Protein AF-A0A4Y7Q8K6-F1 (afdb_monomer_lite)

pLDDT: mean 71.42, std 19.8, range [27.89, 95.56]

Sequence (184 aa):
MFSPAGSPNRPALPAELVKHIMRLENFTRPSPEFLVKFHGPLEVASHSEKVEKIWLTTISKHQGLVSRPEARCWSWFDVAVLSPAIGEDCSLTYDDGKNRWRVKVGEDGALLQWTSHYNPIKKIVFDTIHGPTFGPDHDIWSNLDVGDAIGVLGCAKFPMWKCIGKEATLDFSEFFDPTTPSHH

Secondary structure (DSSP, 8-state):
-------TTPPPPPGGG---EEPEEEEEEESSS-------EE---SS--EEEEEEEEEEEE--S--S-TTS---EEEEEEEEEE--SS--SS-EE-SS-EEEEPBPTTS-B-EEEEEE--TT--S-EEEEEEEE-TTSGGGGS--TT-EEEEEEEESSTT-EEEEEEEEEEEEEE--TTS----

Organism: NCBI:txid50990

Radius of gyration: 18.04 Å; chains: 1; bounding box: 46×51×44 Å

Structure (mmCIF, N/CA/C/O backbone):
data_AF-A0A4Y7Q8K6-F1
#
_entry.id   AF-A0A4Y7Q8K6-F1
#
loop_
_atom_site.group_PDB
_atom_site.id
_atom_site.type_symbol
_atom_site.label_atom_id
_atom_site.label_alt_id
_atom_site.label_comp_id
_atom_site.label_asym_id
_atom_site.label_entity_id
_atom_site.label_seq_id
_atom_site.pdbx_PDB_ins_code
_atom_site.Cartn_x
_atom_site.Cartn_y
_atom_site.Cartn_z
_atom_site.occupancy
_atom_site.B_iso_or_equiv
_atom_site.auth_seq_id
_atom_site.auth_comp_id
_atom_site.auth_asym_id
_atom_site.auth_atom_id
_atom_site.pdbx_PDB_model_num
ATOM 1 N N . MET A 1 1 ? -31.784 -4.615 -13.508 1.00 35.41 1 MET A N 1
ATOM 2 C CA . MET A 1 1 ? -30.360 -4.996 -13.383 1.00 35.41 1 MET A CA 1
ATOM 3 C C . MET A 1 1 ? -29.813 -4.213 -12.207 1.00 35.41 1 MET A C 1
ATOM 5 O O . MET A 1 1 ? -29.996 -3.006 -12.188 1.00 35.41 1 MET A O 1
ATOM 9 N N . PHE A 1 2 ? -29.334 -4.907 -11.179 1.00 32.34 2 PHE A N 1
ATOM 10 C CA . PHE A 1 2 ? -29.097 -4.355 -9.844 1.00 32.34 2 PHE A CA 1
ATOM 11 C C . PHE A 1 2 ? -27.873 -3.428 -9.808 1.00 32.34 2 PHE A C 1
ATOM 13 O O . PHE A 1 2 ? -26.778 -3.853 -10.161 1.00 32.34 2 PHE A O 1
ATOM 20 N N . SER A 1 3 ? -28.066 -2.195 -9.338 1.00 27.89 3 SER A N 1
ATOM 21 C CA . SER A 1 3 ? -26.996 -1.364 -8.774 1.00 27.89 3 SER A CA 1
ATOM 22 C C . SER A 1 3 ? -26.899 -1.680 -7.279 1.00 27.89 3 SER A C 1
ATOM 24 O O . SER A 1 3 ? -27.943 -1.672 -6.621 1.00 27.89 3 SER A O 1
ATOM 26 N N . PRO A 1 4 ? -25.714 -1.940 -6.701 1.00 36.78 4 PRO A N 1
ATOM 27 C CA . PRO A 1 4 ? -25.584 -1.948 -5.255 1.00 36.78 4 PRO A CA 1
ATOM 28 C C . PRO A 1 4 ? -25.604 -0.486 -4.798 1.00 36.78 4 PRO A C 1
ATOM 30 O O . PRO A 1 4 ? -24.645 0.255 -4.989 1.00 36.78 4 PRO A O 1
ATOM 33 N N . ALA A 1 5 ? -26.744 -0.045 -4.271 1.00 36.47 5 ALA A N 1
ATOM 34 C CA . ALA A 1 5 ? -26.832 1.230 -3.578 1.00 36.47 5 ALA A CA 1
ATOM 35 C C . ALA A 1 5 ? -26.060 1.100 -2.258 1.00 36.47 5 ALA A C 1
ATOM 37 O O . ALA A 1 5 ? -26.483 0.361 -1.367 1.00 36.47 5 ALA A O 1
ATOM 38 N N . GLY A 1 6 ? -24.922 1.791 -2.153 1.00 35.12 6 GLY A N 1
ATOM 39 C CA . GLY A 1 6 ? -24.258 2.026 -0.875 1.00 35.12 6 GLY A CA 1
ATOM 40 C C . GLY A 1 6 ? -25.245 2.667 0.105 1.00 35.12 6 GLY A C 1
ATOM 41 O O . GLY A 1 6 ? -26.047 3.526 -0.269 1.00 35.12 6 GLY A O 1
ATOM 42 N N . SER A 1 7 ? -25.250 2.186 1.348 1.00 39.56 7 SER A N 1
ATOM 43 C CA . SER A 1 7 ? -26.173 2.652 2.385 1.00 39.56 7 SER A CA 1
ATOM 44 C C . SER A 1 7 ? -25.900 4.126 2.725 1.00 39.56 7 SER A C 1
ATOM 46 O O . SER A 1 7 ? -24.789 4.439 3.154 1.00 39.56 7 SER A O 1
ATOM 48 N N . PRO A 1 8 ? -26.894 5.031 2.628 1.00 43.66 8 PRO A N 1
ATOM 49 C CA . PRO A 1 8 ? -26.727 6.454 2.945 1.00 43.66 8 PRO A CA 1
ATOM 50 C C . PRO A 1 8 ? -26.535 6.745 4.447 1.00 43.66 8 PRO A C 1
ATOM 52 O O . PRO A 1 8 ? -26.377 7.900 4.826 1.00 43.66 8 PRO A O 1
ATOM 55 N N . ASN A 1 9 ? -26.541 5.719 5.307 1.00 43.59 9 ASN A N 1
ATOM 56 C CA . ASN A 1 9 ? -26.517 5.851 6.769 1.00 43.59 9 ASN A CA 1
ATOM 57 C C . ASN A 1 9 ? -25.205 5.391 7.421 1.00 43.59 9 ASN A C 1
ATOM 59 O O . ASN A 1 9 ? -25.189 5.100 8.618 1.00 43.59 9 ASN A O 1
ATOM 63 N N . ARG A 1 10 ? -24.102 5.286 6.674 1.00 45.22 10 ARG A N 1
ATOM 64 C CA . ARG A 1 10 ? -22.819 4.933 7.289 1.00 45.22 10 ARG A CA 1
ATOM 65 C C . ARG A 1 10 ? -22.215 6.167 7.974 1.00 45.22 10 ARG A C 1
ATOM 67 O O . ARG A 1 10 ? -21.934 7.14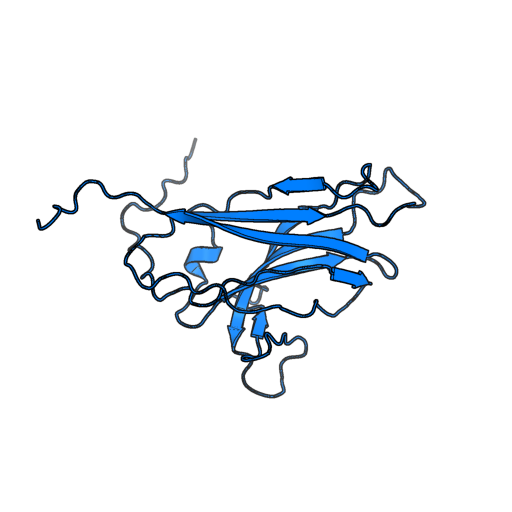1 7.276 1.00 45.22 10 ARG A O 1
ATOM 74 N N . PRO A 1 11 ? -22.025 6.171 9.309 1.00 43.94 11 PRO A N 1
ATOM 75 C CA . PRO A 1 11 ? -21.379 7.294 9.976 1.00 43.94 11 PRO A CA 1
ATOM 76 C C . PRO A 1 11 ? -19.958 7.452 9.431 1.00 43.94 11 PRO A C 1
ATOM 78 O O . PRO A 1 11 ? -19.256 6.463 9.213 1.00 43.94 11 PRO A O 1
ATOM 81 N N . ALA A 1 12 ? -19.553 8.697 9.184 1.00 45.19 12 ALA A N 1
ATOM 82 C CA . ALA A 1 12 ? -18.188 9.003 8.786 1.00 45.19 12 ALA A CA 1
ATOM 83 C C . ALA A 1 12 ? -17.220 8.522 9.877 1.00 45.19 12 ALA A C 1
ATOM 85 O O . ALA A 1 12 ? -17.479 8.723 11.066 1.00 45.19 12 ALA A O 1
ATOM 86 N N . LEU A 1 13 ? -16.127 7.879 9.468 1.00 47.97 13 LEU A N 1
ATOM 87 C CA . LEU A 1 13 ? -15.080 7.439 10.383 1.00 47.97 13 LEU A CA 1
ATOM 88 C C . LEU A 1 13 ? -14.469 8.677 11.075 1.00 47.97 13 LEU A C 1
ATOM 90 O O . LEU A 1 13 ? -14.084 9.616 10.374 1.00 47.97 13 LEU A O 1
ATOM 94 N N . PRO A 1 14 ? -14.414 8.730 12.421 1.00 48.56 14 PRO A N 1
ATOM 95 C CA . PRO A 1 14 ? -13.765 9.820 13.147 1.00 48.56 14 PRO A CA 1
ATOM 96 C C . PRO A 1 14 ? -12.332 10.078 12.662 1.00 48.56 14 PRO A C 1
ATOM 98 O O . PRO A 1 14 ? -11.589 9.130 12.438 1.00 48.56 14 PRO A O 1
ATOM 101 N N . ALA A 1 15 ? -11.900 11.341 12.587 1.00 42.62 15 ALA A N 1
ATOM 102 C CA . ALA A 1 15 ? -10.535 11.717 12.174 1.00 42.62 15 ALA A CA 1
ATOM 103 C C . ALA A 1 15 ? -9.419 11.083 13.037 1.00 42.62 15 ALA A C 1
ATOM 105 O O . ALA A 1 15 ? -8.265 10.990 12.632 1.00 42.62 15 ALA A O 1
ATOM 106 N N . GLU A 1 16 ? -9.765 10.592 14.227 1.00 43.50 16 GLU A N 1
ATOM 107 C CA . GLU A 1 16 ? -8.869 9.864 15.125 1.00 43.50 16 GLU A CA 1
ATOM 108 C C . GLU A 1 16 ? -8.482 8.460 14.618 1.00 43.50 16 GLU A C 1
ATOM 110 O O . GLU A 1 16 ? -7.603 7.837 15.220 1.00 43.50 16 GLU A O 1
ATOM 115 N N . LEU A 1 17 ? -9.120 7.956 13.547 1.00 48.44 17 LEU A N 1
ATOM 116 C CA . LEU A 1 17 ? -8.997 6.563 13.102 1.00 48.44 17 LEU A CA 1
ATOM 117 C C . LEU A 1 17 ? -7.665 6.192 12.445 1.00 48.44 17 LEU A C 1
ATOM 119 O O . LEU A 1 17 ? -7.333 5.013 12.436 1.00 48.44 17 LEU A O 1
ATOM 123 N N . VAL A 1 18 ? -6.902 7.138 11.892 1.00 49.72 18 VAL A N 1
ATOM 124 C CA . VAL A 1 18 ? -5.638 6.822 11.204 1.00 49.72 18 VAL A CA 1
ATOM 125 C C . VAL A 1 18 ? -4.572 7.821 11.627 1.00 49.72 18 VAL A C 1
ATOM 127 O O . VAL A 1 18 ? -4.383 8.861 11.008 1.00 49.72 18 VAL A O 1
ATOM 130 N N . LYS A 1 19 ? -3.856 7.513 12.711 1.00 49.53 19 LYS A N 1
ATOM 131 C CA . LYS A 1 19 ? -2.807 8.408 13.234 1.00 49.53 19 LYS A CA 1
ATOM 132 C C . LYS A 1 19 ? -1.444 8.218 12.575 1.00 49.53 19 LYS A C 1
ATOM 134 O O . LYS A 1 19 ? -0.541 9.014 12.831 1.00 49.53 19 LYS A O 1
ATOM 139 N N . HIS A 1 20 ? -1.269 7.196 11.739 1.00 48.41 20 HIS A N 1
ATOM 140 C CA . HIS A 1 20 ? 0.037 6.836 11.193 1.00 48.41 20 HIS A CA 1
ATOM 141 C C . HIS A 1 20 ? -0.051 6.520 9.700 1.00 48.41 20 HIS A C 1
ATOM 143 O O . HIS A 1 20 ? -0.451 5.426 9.305 1.00 48.41 20 HIS A O 1
ATOM 149 N N . ILE A 1 21 ? 0.349 7.487 8.872 1.00 50.84 21 ILE A N 1
ATOM 150 C CA . ILE A 1 21 ? 0.630 7.267 7.451 1.00 50.84 21 ILE A CA 1
ATOM 151 C C . ILE A 1 21 ? 2.136 7.085 7.281 1.00 50.84 21 ILE A C 1
ATOM 153 O O . ILE A 1 21 ? 2.938 7.824 7.854 1.00 50.84 21 ILE A O 1
ATOM 157 N N . MET A 1 22 ? 2.517 6.091 6.483 1.00 51.91 22 MET A N 1
ATOM 158 C CA . MET A 1 22 ? 3.907 5.708 6.262 1.00 51.91 22 MET A CA 1
ATOM 159 C C . MET A 1 22 ? 4.396 6.240 4.915 1.00 51.91 22 MET A C 1
ATOM 161 O O . MET A 1 22 ? 3.887 5.843 3.867 1.00 51.91 22 MET A O 1
ATOM 165 N N . ARG A 1 23 ? 5.419 7.100 4.938 1.00 47.47 23 ARG A N 1
ATOM 166 C CA . ARG A 1 23 ? 6.187 7.463 3.741 1.00 47.47 23 ARG A CA 1
ATOM 167 C C . ARG A 1 23 ? 7.395 6.538 3.633 1.00 47.47 23 ARG A C 1
ATOM 169 O O . ARG A 1 23 ? 8.113 6.311 4.607 1.00 47.47 23 ARG A O 1
ATOM 176 N N . LEU A 1 24 ? 7.616 5.980 2.446 1.00 55.75 24 LEU A N 1
ATOM 177 C CA . LEU A 1 24 ? 8.769 5.116 2.184 1.00 55.75 24 LEU A CA 1
ATOM 178 C C . LEU A 1 24 ? 9.686 5.775 1.165 1.00 55.75 24 LEU A C 1
ATOM 180 O O . LEU A 1 24 ? 9.220 6.205 0.114 1.00 55.75 24 LEU A O 1
ATOM 184 N N . GLU A 1 25 ? 10.988 5.781 1.446 1.00 50.75 25 GLU A N 1
ATOM 185 C CA . GLU A 1 25 ? 12.016 6.259 0.522 1.00 50.75 25 GLU A CA 1
ATOM 186 C C . GLU A 1 25 ? 13.096 5.190 0.295 1.00 50.75 25 GLU A C 1
ATOM 188 O O . GLU A 1 25 ? 13.510 4.493 1.218 1.00 50.75 25 GLU A O 1
ATOM 193 N N . ASN A 1 26 ? 13.550 5.074 -0.954 1.00 50.16 26 ASN A N 1
ATOM 194 C CA . ASN A 1 26 ? 14.661 4.251 -1.439 1.00 50.16 26 ASN A CA 1
ATOM 195 C C . ASN A 1 26 ? 14.683 2.804 -0.912 1.00 50.16 26 ASN A C 1
ATOM 197 O O . ASN A 1 26 ? 15.530 2.434 -0.098 1.00 50.16 26 ASN A O 1
ATOM 201 N N . PHE A 1 27 ? 13.816 1.944 -1.448 1.00 67.25 27 PHE A N 1
ATOM 202 C CA . PHE A 1 27 ? 13.734 0.541 -1.048 1.00 67.25 27 PHE A CA 1
ATOM 203 C C . PHE A 1 27 ? 13.866 -0.446 -2.214 1.00 67.25 27 PHE A C 1
ATOM 205 O O . PHE A 1 27 ? 13.506 -0.212 -3.368 1.00 67.25 27 PHE A O 1
ATOM 212 N N . THR A 1 28 ? 14.419 -1.616 -1.908 1.00 62.12 28 THR A N 1
ATOM 213 C CA . THR A 1 28 ? 14.545 -2.742 -2.836 1.00 62.12 28 THR A CA 1
ATOM 214 C C . THR A 1 28 ? 14.367 -4.027 -2.046 1.00 62.12 28 THR A C 1
ATOM 216 O O . THR A 1 28 ? 15.102 -4.254 -1.087 1.00 62.12 28 THR A O 1
ATOM 219 N N . ARG A 1 29 ? 13.406 -4.873 -2.435 1.00 64.25 29 ARG A N 1
ATOM 220 C CA . ARG A 1 29 ? 13.023 -6.053 -1.642 1.00 64.25 29 ARG A CA 1
ATOM 221 C C . ARG A 1 29 ? 13.074 -7.347 -2.459 1.00 64.25 29 ARG A C 1
ATOM 223 O O . ARG A 1 29 ? 12.245 -7.462 -3.353 1.00 64.25 29 ARG A O 1
ATOM 230 N N . PRO A 1 30 ? 13.971 -8.311 -2.171 1.00 57.19 30 PRO A N 1
ATOM 231 C CA . PRO A 1 30 ? 13.922 -9.662 -2.741 1.00 57.19 30 PRO A CA 1
ATOM 232 C C . PRO A 1 30 ? 12.841 -10.554 -2.087 1.00 57.19 30 PRO A C 1
ATOM 234 O O . PRO A 1 30 ? 12.429 -10.307 -0.958 1.00 57.19 30 PRO A O 1
ATOM 237 N N . SER A 1 31 ? 12.375 -11.578 -2.806 1.00 53.41 31 SER A N 1
ATOM 238 C CA . SER A 1 31 ? 11.400 -12.599 -2.353 1.00 53.41 31 SER A CA 1
ATOM 239 C C . SER A 1 31 ? 12.010 -13.734 -1.496 1.00 53.41 31 SER A C 1
ATOM 241 O O . SER A 1 31 ? 13.200 -14.009 -1.687 1.00 53.41 31 SER A O 1
ATOM 243 N N . PRO A 1 32 ? 11.194 -14.493 -0.711 1.00 50.75 32 PRO A N 1
ATOM 244 C CA . PRO A 1 32 ? 9.855 -14.181 -0.176 1.00 50.75 32 PRO A CA 1
ATOM 245 C C . PRO A 1 32 ? 9.905 -14.048 1.361 1.00 50.75 32 PRO A C 1
ATOM 247 O O . PRO A 1 32 ? 10.644 -14.784 1.994 1.00 50.75 32 PRO A O 1
ATOM 250 N N . GLU A 1 33 ? 9.098 -13.158 1.954 1.00 41.88 33 GLU A N 1
ATOM 251 C CA . GLU A 1 33 ? 9.176 -12.738 3.380 1.00 41.88 33 GLU A CA 1
ATOM 252 C C . GLU A 1 33 ? 10.401 -11.815 3.569 1.00 41.88 33 GLU A C 1
ATOM 254 O O . GLU A 1 33 ? 11.525 -12.215 3.338 1.00 41.88 33 GLU A O 1
ATOM 259 N N . PHE A 1 34 ? 10.308 -10.480 3.581 1.00 38.75 34 PHE A N 1
ATOM 260 C CA . PHE A 1 34 ? 10.075 -9.563 4.719 1.00 38.75 34 PHE A CA 1
ATOM 261 C C . PHE A 1 34 ? 10.024 -8.109 4.186 1.00 38.75 34 PHE A C 1
ATOM 263 O O . PHE A 1 34 ? 10.727 -7.831 3.213 1.00 38.75 34 PHE A O 1
ATOM 270 N N . LEU A 1 35 ? 9.224 -7.186 4.749 1.00 47.59 35 LEU A N 1
ATOM 271 C CA . LEU A 1 35 ? 9.097 -5.803 4.237 1.00 47.59 35 LEU A CA 1
ATOM 272 C C . LEU A 1 35 ? 10.092 -4.801 4.874 1.00 47.59 35 LEU A C 1
ATOM 274 O O . LEU A 1 35 ? 10.331 -4.815 6.074 1.00 47.59 35 LEU A O 1
ATOM 278 N N . VAL A 1 36 ? 10.603 -3.940 3.985 1.00 43.03 36 VAL A N 1
ATOM 279 C CA . VAL A 1 36 ? 11.217 -2.592 4.051 1.00 43.03 36 VAL A CA 1
ATOM 280 C C . VAL A 1 36 ? 11.180 -1.811 5.379 1.00 43.03 36 VAL A C 1
ATOM 282 O O . VAL A 1 36 ? 10.143 -1.689 6.016 1.00 43.03 36 VAL A O 1
ATOM 285 N N . LYS A 1 37 ? 12.321 -1.165 5.692 1.00 37.09 37 LYS A N 1
ATOM 286 C CA . LYS A 1 37 ? 12.487 -0.124 6.723 1.00 37.09 37 LYS A CA 1
ATOM 287 C C . LYS A 1 37 ? 11.637 1.119 6.440 1.00 37.09 37 LYS A C 1
ATOM 289 O O . LYS A 1 37 ? 11.820 1.811 5.439 1.00 37.09 37 LYS A O 1
ATOM 294 N N . PHE A 1 38 ? 10.779 1.402 7.399 1.00 42.41 38 PHE A N 1
ATOM 295 C CA . PHE A 1 38 ? 9.880 2.536 7.509 1.00 42.41 38 PHE A CA 1
ATOM 296 C C . PHE A 1 38 ? 10.654 3.811 7.856 1.00 42.41 38 PHE A C 1
ATOM 298 O O . PHE A 1 38 ? 11.610 3.759 8.630 1.00 42.41 38 PHE A O 1
ATOM 305 N N . HIS A 1 39 ? 10.243 4.953 7.303 1.00 32.09 39 HIS A N 1
ATOM 306 C CA . HIS A 1 39 ? 10.747 6.256 7.734 1.00 32.09 39 HIS A CA 1
ATOM 307 C C . HIS A 1 39 ? 9.580 7.153 8.142 1.00 32.09 39 HIS A C 1
ATOM 309 O O . HIS A 1 39 ? 9.015 7.857 7.317 1.00 32.09 39 HIS A O 1
ATOM 315 N N . GLY A 1 40 ? 9.292 7.134 9.447 1.00 33.50 40 GLY A N 1
ATOM 316 C CA . GLY A 1 40 ? 8.590 8.190 10.176 1.00 33.50 40 GLY A CA 1
ATOM 317 C C . GLY A 1 40 ? 7.079 8.324 9.923 1.00 33.50 40 GLY A C 1
ATOM 318 O O . GLY A 1 40 ? 6.599 8.068 8.821 1.00 33.50 40 GLY A O 1
ATOM 319 N N . PRO A 1 41 ? 6.310 8.742 10.944 1.00 35.69 41 PRO A N 1
ATOM 320 C CA . PRO A 1 41 ? 4.885 9.006 10.797 1.00 35.69 41 PRO A CA 1
ATOM 321 C C . PRO A 1 41 ? 4.650 10.321 10.044 1.00 35.69 41 PRO A C 1
ATOM 323 O O . PRO A 1 41 ? 5.272 11.337 10.355 1.00 35.69 41 PRO A O 1
ATOM 326 N N . LEU A 1 42 ? 3.700 10.319 9.113 1.00 36.50 42 LEU A N 1
ATOM 327 C CA . LEU A 1 42 ? 2.953 11.520 8.758 1.00 36.50 42 LEU A CA 1
ATOM 328 C C . LEU A 1 42 ? 1.744 11.581 9.705 1.00 36.50 42 LEU A C 1
ATOM 330 O O . LEU A 1 42 ? 0.909 10.672 9.723 1.00 36.50 42 LEU A O 1
ATOM 334 N N . GLU A 1 43 ? 1.716 12.610 10.550 1.00 37.91 43 GLU A N 1
ATOM 335 C CA . GLU A 1 43 ? 0.579 12.922 11.415 1.00 37.91 43 GLU A CA 1
ATOM 336 C C . GLU A 1 43 ? -0.564 13.424 10.528 1.00 37.91 43 GLU A C 1
ATOM 338 O O . GLU A 1 43 ? -0.477 14.514 9.961 1.00 37.91 43 GLU A O 1
ATOM 343 N N . VAL A 1 44 ? -1.630 12.632 10.385 1.00 39.50 44 VAL A N 1
ATOM 344 C CA . VAL A 1 44 ? -2.902 13.170 9.887 1.00 39.50 44 VAL A CA 1
ATOM 345 C C . VAL A 1 44 ? -3.413 14.102 10.973 1.00 39.50 44 VAL A C 1
ATOM 347 O O . VAL A 1 44 ? -3.613 13.683 12.116 1.00 39.50 44 VAL A O 1
ATOM 350 N N . ALA A 1 45 ? -3.525 15.385 10.638 1.00 33.44 45 ALA A N 1
ATOM 351 C CA . ALA A 1 45 ? -3.949 16.412 11.569 1.00 33.44 45 ALA A CA 1
ATOM 352 C C . ALA A 1 45 ? -5.317 16.046 12.162 1.00 33.44 45 ALA A C 1
ATOM 354 O O . ALA A 1 45 ? -6.236 15.644 11.456 1.00 33.44 45 ALA A O 1
ATOM 355 N N . SER A 1 46 ? -5.446 16.195 13.480 1.00 36.38 46 SER A N 1
ATOM 356 C CA . SER A 1 46 ? -6.643 15.877 14.262 1.00 36.38 46 SER A CA 1
ATOM 357 C C . SER A 1 46 ? -7.765 16.905 14.070 1.00 36.38 46 SER A C 1
ATOM 359 O O . SER A 1 46 ? -8.262 17.476 15.042 1.00 36.38 46 SER A O 1
ATOM 361 N N . HIS A 1 47 ? -8.137 17.191 12.830 1.00 35.00 47 HIS A N 1
ATOM 362 C CA . HIS A 1 47 ? -9.326 17.969 12.523 1.00 35.00 47 HIS A CA 1
ATOM 363 C C . HIS A 1 47 ? -10.300 17.067 11.778 1.00 35.00 47 HIS A C 1
ATOM 365 O O . HIS A 1 47 ? -9.907 16.135 11.092 1.00 35.00 47 HIS A O 1
ATOM 371 N N . SER A 1 48 ? -11.583 17.275 12.043 1.00 42.41 48 SER A N 1
ATOM 372 C CA . SER A 1 48 ? -12.743 16.451 11.698 1.00 42.41 48 SER A CA 1
ATOM 373 C C . SER A 1 48 ? -13.021 16.323 10.190 1.00 42.41 48 SER A C 1
ATOM 375 O O . SER A 1 48 ? -14.153 16.523 9.748 1.00 42.41 48 SER A O 1
ATOM 377 N N . GLU A 1 49 ? -12.005 16.021 9.392 1.00 52.34 49 GLU A N 1
ATOM 378 C CA . GLU A 1 49 ? -12.071 15.914 7.943 1.00 52.34 49 GLU A CA 1
ATOM 379 C C . GLU A 1 49 ? -12.325 14.450 7.568 1.00 52.34 49 GLU A C 1
ATOM 381 O O . GLU A 1 49 ? -11.625 13.518 7.969 1.00 52.34 49 GLU A O 1
ATOM 386 N N . LYS A 1 50 ? -13.447 14.224 6.881 1.00 68.00 50 LYS A N 1
ATOM 387 C CA . LYS A 1 50 ? -13.935 12.882 6.559 1.00 68.00 50 LYS A CA 1
ATOM 388 C C . LYS A 1 50 ? -13.119 12.360 5.380 1.00 68.00 50 LYS A C 1
ATOM 390 O O . LYS A 1 50 ? -13.335 12.819 4.259 1.00 68.00 50 LYS A O 1
ATOM 395 N N . VAL A 1 51 ? -12.227 11.400 5.606 1.00 70.56 51 VAL A N 1
ATOM 396 C CA . VAL A 1 51 ? -11.522 10.717 4.512 1.00 70.56 51 VAL A CA 1
ATOM 397 C C . VAL A 1 51 ? -12.544 9.981 3.640 1.00 70.56 51 VAL A C 1
ATOM 399 O O . VAL A 1 51 ? -13.254 9.090 4.101 1.00 70.56 51 VAL A O 1
ATOM 402 N N . GLU A 1 52 ? -12.639 10.376 2.374 1.00 79.50 52 GLU A N 1
ATOM 403 C CA . GLU A 1 52 ? -13.533 9.778 1.383 1.00 79.50 52 GLU A CA 1
ATOM 404 C C . GLU A 1 52 ? -12.836 8.640 0.639 1.00 79.50 52 GLU A C 1
ATOM 406 O O . GLU A 1 52 ? -13.418 7.577 0.418 1.00 79.50 52 GLU A O 1
ATOM 411 N N . LYS A 1 53 ? -11.598 8.884 0.199 1.00 84.81 53 LYS A N 1
ATOM 412 C CA . LYS A 1 53 ? -10.855 7.957 -0.649 1.00 84.81 53 LYS A CA 1
ATOM 413 C C . LYS A 1 53 ? -9.373 8.003 -0.337 1.00 84.81 53 LYS A C 1
ATOM 415 O O . LYS A 1 53 ? -8.849 9.041 0.063 1.00 84.81 53 LYS A O 1
ATOM 420 N N . ILE A 1 54 ? -8.700 6.892 -0.611 1.00 88.62 54 ILE A N 1
ATOM 421 C CA . ILE A 1 54 ? -7.237 6.824 -0.614 1.00 88.62 54 ILE A CA 1
ATOM 422 C C . ILE A 1 54 ? -6.730 6.227 -1.914 1.00 88.62 54 ILE A C 1
ATOM 424 O O . ILE A 1 54 ? -7.420 5.437 -2.562 1.00 88.62 54 ILE A O 1
ATOM 428 N N . TRP A 1 55 ? -5.508 6.569 -2.292 1.00 92.75 55 TRP A N 1
ATOM 429 C CA . TRP A 1 55 ? -4.786 5.889 -3.360 1.00 92.75 55 TRP A CA 1
ATOM 430 C C . TRP A 1 55 ? -3.292 5.902 -3.064 1.00 92.75 55 TRP A C 1
ATOM 432 O O . TRP A 1 55 ? -2.788 6.719 -2.299 1.00 92.75 55 TRP A O 1
ATOM 442 N N . LEU A 1 56 ? -2.579 4.956 -3.665 1.00 91.62 56 LEU A N 1
ATOM 443 C CA . LEU A 1 56 ? -1.136 4.837 -3.513 1.00 91.62 56 LEU A CA 1
ATOM 444 C C . LEU A 1 56 ? -0.444 5.347 -4.771 1.00 91.62 56 LEU A C 1
ATOM 446 O O . LEU A 1 56 ? -0.636 4.785 -5.850 1.00 91.62 56 LEU A O 1
ATOM 450 N N . THR A 1 57 ? 0.419 6.342 -4.616 1.00 90.75 57 THR A N 1
ATOM 451 C CA . THR A 1 57 ? 1.350 6.787 -5.651 1.00 90.75 57 THR A CA 1
ATOM 452 C C . THR A 1 57 ? 2.744 6.241 -5.341 1.00 90.75 57 THR A C 1
ATOM 454 O O . THR A 1 57 ? 3.238 6.397 -4.228 1.00 90.75 57 THR A O 1
ATOM 457 N N . THR A 1 58 ? 3.411 5.599 -6.302 1.00 90.25 58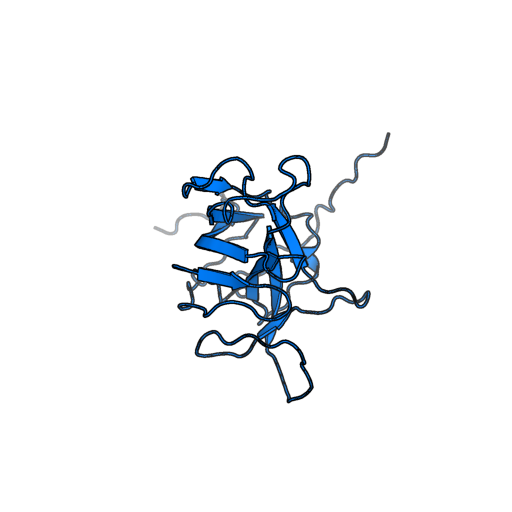 THR A N 1
ATOM 458 C CA . THR A 1 58 ? 4.815 5.174 -6.142 1.00 90.25 58 THR A CA 1
ATOM 459 C C . THR A 1 58 ? 5.709 5.761 -7.217 1.00 90.25 58 THR A C 1
ATOM 461 O O . THR A 1 58 ? 5.280 5.963 -8.347 1.00 90.25 58 THR A O 1
ATOM 464 N N . ILE A 1 59 ? 6.979 5.990 -6.885 1.00 89.81 59 ILE A N 1
ATOM 465 C CA . ILE A 1 59 ? 8.044 6.150 -7.876 1.00 89.81 59 ILE A CA 1
ATOM 466 C C . ILE A 1 59 ? 8.789 4.826 -7.912 1.00 89.81 59 ILE A C 1
ATOM 468 O O . ILE A 1 59 ? 9.572 4.528 -7.012 1.00 89.81 59 ILE A O 1
ATOM 472 N N . SER A 1 60 ? 8.543 3.995 -8.916 1.00 90.44 60 SER A N 1
ATOM 473 C CA . SER A 1 60 ? 9.021 2.610 -8.933 1.00 90.44 60 SER A CA 1
ATOM 474 C C . SER A 1 60 ? 9.426 2.157 -10.331 1.00 90.44 60 SER A C 1
ATOM 476 O O . SER A 1 60 ? 9.304 2.898 -11.308 1.00 90.44 60 SER A O 1
ATOM 478 N N . LYS A 1 61 ? 10.037 0.973 -10.424 1.00 87.94 61 LYS A N 1
ATOM 479 C CA . LYS A 1 61 ? 10.484 0.413 -11.703 1.00 87.94 61 LYS A CA 1
ATOM 480 C C . LYS A 1 61 ? 10.491 -1.099 -11.706 1.00 87.94 61 LYS A C 1
ATOM 482 O O . LYS A 1 61 ? 10.576 -1.756 -10.667 1.00 87.94 61 LYS A O 1
ATOM 487 N N . HIS A 1 62 ? 10.523 -1.656 -12.910 1.00 87.31 62 HIS A N 1
ATOM 488 C CA . HIS A 1 62 ? 10.833 -3.063 -13.075 1.00 87.31 62 HIS A CA 1
ATOM 489 C C . HIS A 1 62 ? 12.283 -3.372 -12.670 1.00 87.31 62 HIS A C 1
ATOM 491 O O . HIS A 1 62 ? 13.193 -2.568 -12.885 1.00 87.31 62 HIS A O 1
ATOM 497 N N . GLN A 1 63 ? 12.526 -4.576 -12.145 1.00 83.38 63 GLN A N 1
ATOM 498 C CA . GLN A 1 63 ? 13.859 -5.007 -11.705 1.00 83.38 63 GLN A CA 1
ATOM 499 C C . GLN A 1 63 ? 14.897 -5.173 -12.829 1.00 83.38 63 GLN A C 1
ATOM 501 O O . GLN A 1 63 ? 16.083 -5.312 -12.543 1.00 83.38 63 GLN A O 1
ATOM 506 N N . GLY A 1 64 ? 14.463 -5.183 -14.092 1.00 80.06 64 GLY A N 1
ATOM 507 C CA . GLY A 1 64 ? 15.310 -5.447 -15.260 1.00 80.06 64 GLY A CA 1
ATOM 508 C C . GLY A 1 64 ? 14.915 -6.706 -16.033 1.00 80.06 64 GLY A C 1
ATOM 509 O O . GLY A 1 64 ? 13.741 -7.076 -16.040 1.00 80.06 64 GLY A O 1
ATOM 510 N N . LEU A 1 65 ? 15.894 -7.319 -16.710 1.00 68.25 65 LEU A N 1
ATOM 511 C CA . LEU A 1 65 ? 15.727 -8.469 -17.608 1.00 68.25 65 LEU A CA 1
ATOM 512 C C . LEU A 1 65 ? 14.976 -9.624 -16.934 1.00 68.25 65 LEU A C 1
ATOM 514 O O . LEU A 1 65 ? 15.434 -10.196 -15.946 1.00 68.25 65 LEU A O 1
ATOM 518 N N . VAL A 1 66 ? 13.841 -9.988 -17.526 1.00 67.69 66 VAL A N 1
ATOM 519 C CA . VAL A 1 66 ? 13.107 -11.221 -17.234 1.00 67.69 66 VAL A CA 1
ATOM 520 C C . VAL A 1 66 ? 13.292 -12.134 -18.427 1.00 67.69 66 VAL A C 1
ATOM 522 O O . VAL A 1 66 ? 13.179 -11.688 -19.566 1.00 67.69 66 VAL A O 1
ATOM 525 N N . SER A 1 67 ? 13.529 -13.417 -18.177 1.00 66.06 67 SER A N 1
ATOM 526 C CA . SER A 1 67 ? 13.656 -14.431 -19.229 1.00 66.06 67 SER A CA 1
ATOM 527 C C . SER A 1 67 ? 12.408 -14.569 -20.112 1.00 66.06 67 SER A C 1
ATOM 529 O O . SER A 1 67 ? 12.504 -15.128 -21.199 1.00 66.06 67 SER A O 1
ATOM 531 N N . ARG A 1 68 ? 11.251 -14.069 -19.656 1.00 66.69 68 ARG A N 1
ATOM 532 C CA . ARG A 1 68 ? 9.958 -14.090 -20.353 1.00 66.69 68 ARG A CA 1
ATOM 533 C C . ARG A 1 68 ? 9.223 -12.759 -20.164 1.00 66.69 68 ARG A C 1
ATOM 535 O O . ARG A 1 68 ? 8.489 -12.623 -19.188 1.00 66.69 68 ARG A O 1
ATOM 542 N N . PRO A 1 69 ? 9.421 -11.762 -21.041 1.00 58.94 69 PRO A N 1
ATOM 543 C CA . PRO A 1 69 ? 8.724 -10.472 -20.975 1.00 58.94 69 PRO A CA 1
ATOM 544 C C . PRO A 1 69 ? 7.193 -10.583 -21.079 1.00 58.94 69 PRO A C 1
ATOM 546 O O . PRO A 1 69 ? 6.471 -9.707 -20.609 1.00 58.94 69 PRO A O 1
ATOM 549 N N . GLU A 1 70 ? 6.699 -11.655 -21.699 1.00 62.34 70 GLU A N 1
ATOM 550 C CA . GLU A 1 70 ? 5.284 -12.030 -21.776 1.00 62.34 70 GLU A CA 1
ATOM 551 C C . GLU A 1 70 ? 4.730 -12.601 -20.463 1.00 62.34 70 GLU A C 1
ATOM 553 O O . GLU A 1 70 ? 3.514 -12.605 -20.248 1.00 62.34 70 GLU A O 1
ATOM 558 N N . ALA A 1 71 ? 5.600 -13.050 -19.554 1.00 63.72 71 ALA A N 1
ATOM 559 C CA . ALA A 1 71 ? 5.190 -13.344 -18.196 1.00 63.72 71 ALA A CA 1
ATOM 560 C C . ALA A 1 71 ? 4.934 -12.000 -17.502 1.00 63.72 71 ALA A C 1
ATOM 562 O O . ALA A 1 71 ? 5.835 -11.176 -17.379 1.00 63.72 71 ALA A O 1
ATOM 563 N N . ARG A 1 72 ? 3.678 -11.774 -17.100 1.00 72.19 72 ARG A N 1
ATOM 564 C CA . ARG A 1 72 ? 3.188 -10.602 -16.349 1.00 72.19 72 ARG A CA 1
ATOM 565 C C . ARG A 1 72 ? 4.172 -10.148 -15.254 1.00 72.19 72 ARG A C 1
ATOM 567 O O . ARG A 1 72 ? 4.997 -10.929 -14.796 1.00 72.19 72 ARG A O 1
ATOM 574 N N . CYS A 1 73 ? 4.075 -8.903 -14.787 1.00 81.12 73 CYS A N 1
ATOM 575 C CA . CYS A 1 73 ? 4.950 -8.444 -13.709 1.00 81.12 73 CYS A CA 1
ATOM 576 C C . CYS A 1 73 ? 4.672 -9.240 -12.428 1.00 81.12 73 CYS A C 1
ATOM 578 O O . CYS A 1 73 ? 3.517 -9.427 -12.051 1.00 81.12 73 CYS A O 1
ATOM 580 N N . TRP A 1 74 ? 5.733 -9.682 -11.755 1.00 85.94 74 TRP A N 1
ATOM 581 C CA . TRP A 1 74 ? 5.648 -10.444 -10.509 1.00 85.94 74 TRP A CA 1
ATOM 582 C C . TRP A 1 74 ? 6.173 -9.664 -9.303 1.00 85.94 74 TRP A C 1
ATOM 584 O O . TRP A 1 74 ? 6.509 -10.275 -8.287 1.00 85.94 74 TRP A O 1
ATOM 594 N N . SER A 1 75 ? 6.235 -8.333 -9.408 1.00 87.94 75 SER A N 1
ATOM 595 C CA . SER A 1 75 ? 6.381 -7.426 -8.272 1.00 87.94 75 SER A CA 1
ATOM 596 C C . SER A 1 75 ? 5.342 -6.307 -8.316 1.00 87.94 75 SER A C 1
ATOM 598 O O . SER A 1 75 ? 4.979 -5.816 -9.387 1.00 87.94 75 SER A O 1
ATOM 600 N N . TRP A 1 76 ? 4.817 -5.950 -7.151 1.00 92.25 76 TRP A N 1
ATOM 601 C CA . TRP A 1 76 ? 3.676 -5.047 -7.009 1.00 92.25 76 TRP A CA 1
ATOM 602 C C . TRP A 1 76 ? 3.682 -4.359 -5.650 1.00 92.25 76 TRP A C 1
ATOM 604 O O . TRP A 1 76 ? 4.513 -4.663 -4.797 1.00 92.25 76 TRP A O 1
ATOM 614 N N . PHE A 1 77 ? 2.742 -3.445 -5.464 1.00 91.25 77 PHE A N 1
ATOM 615 C CA . PHE A 1 77 ? 2.464 -2.785 -4.203 1.00 91.25 77 PHE A CA 1
ATOM 616 C C . PHE A 1 77 ? 1.068 -3.143 -3.714 1.00 91.25 77 PHE A C 1
ATOM 618 O O . PHE A 1 77 ? 0.112 -3.065 -4.488 1.00 91.25 77 PHE A O 1
ATOM 625 N N . ASP A 1 78 ? 0.954 -3.498 -2.441 1.00 92.81 78 ASP A N 1
ATOM 626 C CA . ASP A 1 78 ? -0.316 -3.653 -1.741 1.00 92.81 78 ASP A CA 1
ATOM 627 C C . ASP A 1 78 ? -0.530 -2.499 -0.754 1.00 92.81 78 ASP A C 1
ATOM 629 O O . ASP A 1 78 ? 0.426 -1.922 -0.230 1.00 92.81 78 ASP A O 1
ATOM 633 N N . VAL A 1 79 ? -1.796 -2.192 -0.490 1.00 92.00 79 VAL A N 1
ATOM 634 C CA . VAL A 1 79 ? -2.255 -1.400 0.655 1.00 92.00 79 VAL A CA 1
ATOM 635 C C . VAL A 1 79 ? -2.812 -2.380 1.684 1.00 92.00 79 VAL A C 1
ATOM 637 O O . VAL A 1 79 ? -3.491 -3.332 1.305 1.00 92.00 79 VAL A O 1
ATOM 640 N N . ALA A 1 80 ? -2.514 -2.191 2.966 1.00 91.25 80 ALA A N 1
ATOM 641 C CA . ALA A 1 80 ? -2.943 -3.105 4.023 1.00 91.25 80 ALA A CA 1
ATOM 642 C C . ALA A 1 80 ? -3.404 -2.362 5.277 1.00 91.25 80 ALA A C 1
ATOM 644 O O . ALA A 1 80 ? -2.880 -1.294 5.591 1.00 91.25 80 ALA A O 1
ATOM 645 N N . VAL A 1 81 ? -4.331 -2.962 6.025 1.00 89.00 81 VAL A N 1
ATOM 646 C CA . VAL A 1 81 ? -4.614 -2.535 7.400 1.00 89.00 81 VAL A CA 1
ATOM 647 C C . VAL A 1 81 ? -3.583 -3.176 8.319 1.00 89.00 81 VAL A C 1
ATOM 649 O O . VAL A 1 81 ? -3.371 -4.391 8.299 1.00 89.00 81 VAL A O 1
ATOM 652 N N . LEU A 1 82 ? -2.929 -2.351 9.123 1.00 88.56 82 LEU A N 1
ATOM 653 C CA . LEU A 1 82 ? -1.940 -2.752 10.103 1.00 88.56 82 LEU A CA 1
ATOM 654 C C . LEU A 1 82 ? -2.515 -2.581 11.503 1.00 88.56 82 LEU A C 1
ATOM 656 O O . LEU A 1 82 ? -3.023 -1.519 11.833 1.00 88.56 82 LEU A O 1
ATOM 660 N N . SER A 1 83 ? -2.370 -3.609 12.330 1.00 87.44 83 SER A N 1
ATOM 661 C CA . SER A 1 83 ? -2.705 -3.553 13.756 1.00 87.44 83 SER A CA 1
ATOM 662 C C . SER A 1 83 ? -1.425 -3.626 14.592 1.00 87.44 83 SER A C 1
ATOM 664 O O . SER A 1 83 ? -0.430 -4.201 14.122 1.00 87.44 83 SER A O 1
ATOM 666 N N . PRO A 1 84 ? -1.402 -3.081 15.820 1.00 86.88 84 PRO A N 1
ATOM 667 C CA . PRO A 1 84 ? -0.267 -3.244 16.718 1.00 86.88 84 PRO A CA 1
ATOM 668 C C . PRO A 1 84 ? 0.067 -4.726 16.943 1.00 86.88 84 PRO A C 1
ATOM 670 O O . PRO A 1 84 ? -0.798 -5.553 17.243 1.00 86.88 84 PRO A O 1
ATOM 673 N N . ALA A 1 85 ? 1.343 -5.079 16.807 1.00 86.56 85 ALA A N 1
ATOM 674 C CA . ALA A 1 85 ? 1.823 -6.434 17.040 1.00 86.56 85 ALA A CA 1
ATOM 675 C C . ALA A 1 85 ? 2.070 -6.669 18.539 1.00 86.56 85 ALA A C 1
ATOM 677 O O . ALA A 1 85 ? 3.126 -6.322 19.082 1.00 86.56 85 ALA A O 1
ATOM 678 N N . ILE A 1 86 ? 1.092 -7.289 19.200 1.00 79.25 86 ILE A N 1
ATOM 679 C CA . ILE A 1 86 ? 1.147 -7.662 20.619 1.00 79.25 86 ILE A CA 1
ATOM 680 C C . ILE A 1 86 ? 1.651 -9.109 20.748 1.00 79.25 86 ILE A C 1
ATOM 682 O O . ILE A 1 86 ? 1.108 -10.009 20.112 1.00 79.25 86 ILE A O 1
ATOM 686 N N . GLY A 1 87 ? 2.669 -9.328 21.588 1.00 70.19 87 GLY A N 1
ATOM 687 C CA . GLY A 1 87 ? 3.240 -10.655 21.869 1.00 70.19 87 GLY A CA 1
ATOM 688 C C . GLY A 1 87 ? 4.331 -11.118 20.891 1.00 70.19 87 GLY A C 1
ATOM 689 O O . GLY A 1 87 ? 4.780 -10.357 20.027 1.00 70.19 87 GLY A O 1
ATOM 690 N N . GLU A 1 88 ? 4.791 -12.360 21.071 1.00 66.19 88 GLU A N 1
ATOM 691 C CA . GLU A 1 88 ? 5.834 -13.013 20.255 1.00 66.19 88 GLU A CA 1
ATOM 692 C C . GLU A 1 88 ? 5.258 -13.867 19.105 1.00 66.19 88 GLU A C 1
ATOM 694 O O . GLU A 1 88 ? 5.977 -14.203 18.170 1.00 66.19 88 GLU A O 1
ATOM 699 N N . ASP A 1 89 ? 3.947 -14.137 19.105 1.00 58.06 89 ASP A N 1
ATOM 700 C CA . ASP A 1 89 ? 3.296 -15.115 18.211 1.00 58.06 89 ASP A CA 1
ATOM 701 C C . ASP A 1 89 ? 2.982 -14.602 16.792 1.00 58.06 89 ASP A C 1
ATOM 703 O O . ASP A 1 89 ? 2.192 -15.194 16.056 1.00 58.06 89 ASP A O 1
ATOM 707 N N . CYS A 1 90 ? 3.576 -13.486 16.373 1.00 61.31 90 CYS A N 1
ATOM 708 C CA . CYS A 1 90 ? 3.372 -12.950 15.029 1.00 61.31 90 CYS A CA 1
ATOM 709 C C . CYS A 1 90 ? 4.585 -13.272 14.159 1.00 61.31 90 CYS A C 1
ATOM 711 O O . CYS A 1 90 ? 5.621 -12.621 14.264 1.00 61.31 90 CYS A O 1
ATOM 713 N N . SER A 1 91 ? 4.440 -14.251 13.263 1.00 60.88 91 SER A N 1
ATOM 714 C CA . SER A 1 91 ? 5.498 -14.649 12.321 1.00 60.88 91 SER A CA 1
ATOM 715 C C . SER A 1 91 ? 5.929 -13.517 11.380 1.00 60.88 91 SER A C 1
ATOM 717 O O . SER A 1 91 ? 7.052 -13.528 10.880 1.00 60.88 91 SER A O 1
ATOM 719 N N . LEU A 1 92 ? 5.059 -12.523 11.157 1.00 70.44 92 LEU A N 1
ATOM 720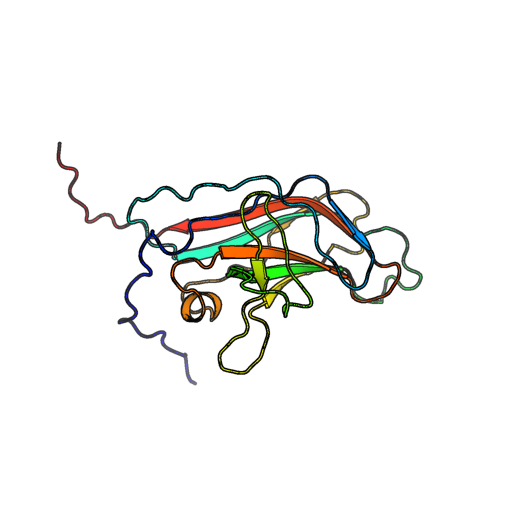 C CA . LEU A 1 92 ? 5.330 -11.355 10.324 1.00 70.44 92 LEU A CA 1
A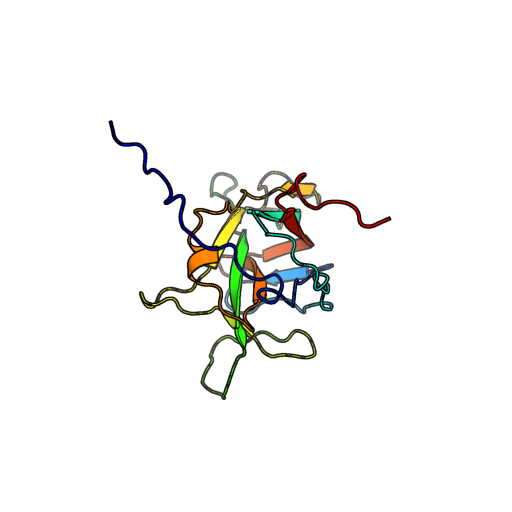TOM 721 C C . LEU A 1 92 ? 4.945 -10.068 11.057 1.00 70.44 92 LEU A C 1
ATOM 723 O O . LEU A 1 92 ? 3.786 -9.647 11.052 1.00 70.44 92 LEU A O 1
ATOM 727 N N . THR A 1 93 ? 5.947 -9.433 11.661 1.00 77.81 93 THR A N 1
ATOM 728 C CA . THR A 1 93 ? 5.837 -8.090 12.235 1.00 77.81 93 THR A CA 1
ATOM 729 C C . THR A 1 93 ? 6.693 -7.086 11.476 1.00 77.81 93 THR A C 1
ATOM 731 O O . THR A 1 93 ? 7.721 -7.435 10.896 1.00 77.81 93 THR A O 1
ATOM 734 N N . TYR A 1 94 ? 6.298 -5.826 11.539 1.00 74.69 94 TYR A N 1
ATOM 735 C CA . TYR A 1 94 ? 6.954 -4.687 10.915 1.00 74.69 94 TYR A CA 1
ATOM 736 C C . TYR A 1 94 ? 7.255 -3.627 11.970 1.00 74.69 94 TYR A C 1
ATOM 738 O O . TYR A 1 94 ? 6.501 -3.526 12.925 1.00 74.69 94 TYR A O 1
ATOM 746 N N . ASP A 1 95 ? 8.315 -2.838 11.828 1.00 76.62 95 ASP A N 1
ATOM 747 C CA . ASP A 1 95 ? 8.733 -1.885 12.866 1.00 76.62 95 ASP A CA 1
ATOM 748 C C . ASP A 1 95 ? 8.953 -0.494 12.267 1.00 76.62 95 ASP A C 1
ATOM 750 O O . ASP A 1 95 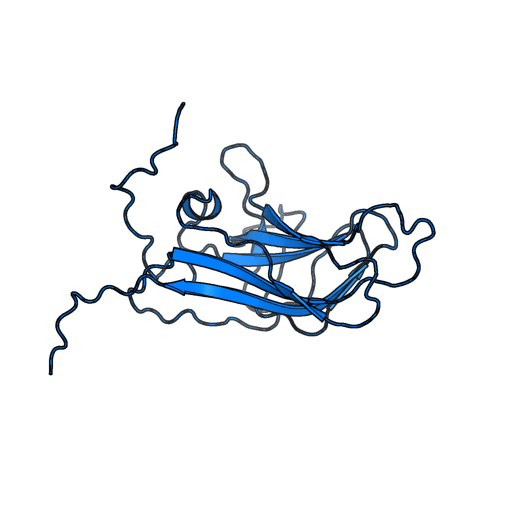? 9.790 -0.338 11.377 1.00 76.62 95 ASP A O 1
ATOM 754 N N . ASP A 1 96 ? 8.204 0.507 12.736 1.00 71.25 96 ASP A N 1
ATOM 755 C CA . ASP A 1 96 ? 8.316 1.891 12.254 1.00 71.25 96 ASP A CA 1
ATOM 756 C C . ASP A 1 96 ? 9.350 2.756 13.009 1.00 71.25 96 ASP A C 1
ATOM 758 O O . ASP A 1 96 ? 9.448 3.966 12.791 1.00 71.25 96 ASP A O 1
ATOM 762 N N . GLY A 1 97 ? 10.130 2.137 13.898 1.00 73.44 97 GLY A N 1
ATOM 763 C CA . GLY A 1 97 ? 11.045 2.770 14.844 1.00 73.44 97 GLY A CA 1
ATOM 764 C C . GLY A 1 97 ? 10.391 3.169 16.171 1.00 73.44 97 GLY A C 1
ATOM 765 O O . GLY A 1 97 ? 11.105 3.517 17.112 1.00 73.44 97 GLY A O 1
ATOM 766 N N . LYS A 1 98 ? 9.056 3.133 16.264 1.00 74.56 98 LYS A N 1
ATOM 767 C CA . LYS A 1 98 ? 8.273 3.441 17.474 1.00 74.56 98 LYS A CA 1
ATOM 768 C C . LYS A 1 98 ? 7.342 2.295 17.866 1.00 74.56 98 LYS A C 1
ATOM 770 O O . LYS A 1 98 ? 7.205 1.991 19.046 1.00 74.56 98 LYS A O 1
ATOM 775 N N . ASN A 1 99 ? 6.707 1.679 16.880 1.00 76.38 99 ASN A N 1
ATOM 776 C CA . ASN A 1 99 ? 5.679 0.669 17.024 1.00 76.38 99 ASN A CA 1
ATOM 777 C C . ASN A 1 99 ? 6.034 -0.562 16.198 1.00 76.38 99 ASN A C 1
ATOM 779 O O . ASN A 1 99 ? 6.566 -0.465 15.088 1.00 76.38 99 ASN A O 1
ATOM 783 N N . ARG A 1 100 ? 5.633 -1.724 16.717 1.00 84.31 100 ARG A N 1
ATOM 784 C CA . ARG A 1 100 ? 5.572 -2.952 15.931 1.00 84.31 100 ARG A CA 1
ATOM 785 C C . ARG A 1 100 ? 4.162 -3.147 15.391 1.00 84.31 100 ARG A C 1
ATOM 787 O O . ARG A 1 100 ? 3.193 -3.056 16.139 1.00 84.31 100 ARG A O 1
ATOM 794 N N . TRP A 1 101 ? 4.064 -3.500 14.123 1.00 85.50 101 TRP A N 1
ATOM 795 C CA . TRP A 1 101 ? 2.840 -3.669 13.354 1.00 85.50 101 TRP A CA 1
ATOM 796 C C . TRP A 1 101 ? 2.740 -5.080 12.792 1.00 85.50 101 TRP A C 1
ATOM 798 O O . TRP A 1 101 ? 3.750 -5.738 12.567 1.00 85.50 101 TRP A O 1
ATOM 808 N N . ARG A 1 102 ? 1.532 -5.535 12.491 1.00 88.06 102 ARG A N 1
ATOM 809 C CA . ARG A 1 102 ? 1.263 -6.744 11.700 1.00 88.06 102 ARG A CA 1
ATOM 810 C C . ARG A 1 102 ? 0.118 -6.465 10.737 1.00 88.06 102 ARG A C 1
ATOM 812 O O . ARG A 1 102 ? -0.730 -5.630 11.047 1.00 88.06 102 ARG A O 1
ATOM 819 N N . VAL A 1 103 ? 0.057 -7.178 9.612 1.00 89.12 103 VAL A N 1
ATOM 820 C CA . VAL A 1 103 ? -1.141 -7.116 8.759 1.00 89.12 103 VAL A CA 1
ATOM 821 C C . VAL A 1 103 ? -2.314 -7.671 9.559 1.00 89.12 103 VAL A C 1
ATOM 823 O O . VAL A 1 103 ? -2.217 -8.754 10.139 1.00 89.12 103 VAL A O 1
ATOM 826 N N . LYS A 1 104 ? -3.391 -6.894 9.647 1.00 89.88 104 LYS A N 1
ATOM 827 C CA . LYS A 1 104 ? -4.594 -7.279 10.373 1.00 89.88 104 LYS A CA 1
ATOM 828 C C . LYS A 1 104 ? -5.284 -8.428 9.636 1.00 89.88 104 LYS A C 1
ATOM 830 O O . LYS A 1 104 ? -5.306 -8.471 8.407 1.00 89.88 104 LYS A O 1
ATOM 835 N N . VAL A 1 105 ? -5.818 -9.366 10.406 1.00 91.88 105 VAL A N 1
ATOM 836 C CA . VAL A 1 105 ? -6.617 -10.480 9.897 1.00 91.88 105 VAL A CA 1
ATOM 837 C C . VAL A 1 105 ? -8.084 -10.084 10.038 1.00 91.88 105 VAL A C 1
ATOM 839 O O . VAL A 1 105 ? -8.487 -9.646 11.116 1.00 91.88 105 VAL A O 1
ATOM 842 N N . GLY A 1 106 ? -8.845 -10.178 8.952 1.00 91.12 106 GLY A N 1
ATOM 843 C CA . GLY A 1 106 ? -10.279 -9.913 8.933 1.00 91.12 106 GLY A CA 1
ATOM 844 C C . GLY A 1 106 ? -11.075 -11.002 9.652 1.00 91.12 106 GLY A C 1
ATOM 845 O O . GLY A 1 106 ? -10.542 -12.044 10.039 1.00 91.12 106 GLY A O 1
ATOM 846 N N . GLU A 1 107 ? -12.378 -10.776 9.812 1.00 90.56 107 GLU A N 1
ATOM 847 C CA . GLU A 1 107 ? -13.286 -11.744 10.451 1.00 90.56 107 GLU A CA 1
ATOM 848 C C . GLU A 1 107 ? -13.360 -13.085 9.701 1.00 90.56 107 GLU A C 1
ATOM 850 O O . GLU A 1 107 ? -13.623 -14.127 10.300 1.00 90.56 107 GLU A O 1
ATOM 855 N N . ASP A 1 108 ? -13.090 -13.073 8.396 1.00 91.81 108 ASP A N 1
ATOM 856 C CA . ASP A 1 108 ? -13.039 -14.248 7.524 1.00 91.81 108 ASP A CA 1
ATOM 857 C C . ASP A 1 108 ? -11.711 -15.027 7.612 1.00 91.81 108 ASP A C 1
ATOM 859 O O . ASP A 1 108 ? -11.543 -16.055 6.952 1.00 91.81 108 ASP A O 1
ATOM 863 N N . GLY A 1 109 ? -10.762 -14.554 8.425 1.00 90.62 109 GLY A N 1
ATOM 864 C CA . GLY A 1 109 ? -9.429 -15.134 8.553 1.00 90.62 109 GLY A CA 1
ATOM 865 C C . GLY A 1 109 ? -8.455 -14.725 7.443 1.00 90.62 109 GLY A C 1
ATOM 866 O O . GLY A 1 109 ? -7.308 -15.179 7.458 1.00 90.62 109 GLY A O 1
ATOM 867 N N . ALA A 1 110 ? -8.862 -13.879 6.491 1.00 91.19 110 ALA A N 1
ATOM 868 C CA . ALA A 1 110 ? -7.984 -13.379 5.441 1.00 91.19 110 ALA A CA 1
ATOM 869 C C . ALA A 1 110 ? -7.143 -12.191 5.927 1.00 91.19 110 ALA A C 1
ATOM 871 O O . ALA A 1 110 ? -7.530 -11.437 6.819 1.00 91.19 110 ALA A O 1
ATOM 872 N N . LEU A 1 111 ? -5.969 -11.995 5.323 1.00 92.06 111 LEU A N 1
ATOM 873 C CA . LEU A 1 111 ? -5.187 -10.780 5.540 1.00 92.06 111 LEU A CA 1
ATOM 874 C C . LEU A 1 111 ? -5.889 -9.591 4.882 1.00 92.06 111 LEU A C 1
ATOM 876 O O . LEU A 1 111 ? -6.239 -9.651 3.704 1.00 92.06 111 LEU A O 1
ATOM 880 N N . LEU A 1 112 ? -6.028 -8.497 5.625 1.00 93.75 112 LEU A N 1
ATOM 881 C CA . LEU A 1 112 ? -6.594 -7.239 5.147 1.00 93.75 112 LEU A CA 1
ATOM 882 C C . LEU A 1 112 ? -5.558 -6.484 4.317 1.00 93.75 112 LEU A C 1
ATOM 884 O O . LEU A 1 112 ? -4.886 -5.563 4.787 1.00 93.75 112 LEU A O 1
ATOM 888 N N . GLN A 1 113 ? -5.391 -6.960 3.088 1.00 93.50 113 GLN A N 1
ATOM 889 C CA . GLN A 1 113 ? -4.359 -6.557 2.149 1.00 93.50 113 GLN A CA 1
ATOM 890 C C . GLN A 1 113 ? -4.918 -6.598 0.728 1.00 93.50 113 GLN A C 1
ATOM 892 O O . GLN A 1 113 ? -5.422 -7.623 0.273 1.00 93.50 113 GLN A O 1
ATOM 897 N N . TRP A 1 114 ? -4.757 -5.498 -0.002 1.00 94.88 114 TRP A N 1
ATOM 898 C CA . TRP A 1 114 ? -5.293 -5.332 -1.348 1.00 94.88 114 TRP A CA 1
ATOM 899 C C . TRP A 1 114 ? -4.218 -4.835 -2.300 1.00 94.88 114 TRP A C 1
ATOM 901 O O . TRP A 1 114 ? -3.494 -3.882 -2.007 1.00 94.88 114 TRP A O 1
ATOM 911 N N . THR A 1 115 ? -4.144 -5.447 -3.479 1.00 94.81 115 THR A N 1
ATOM 912 C CA . THR A 1 115 ? -3.199 -5.023 -4.510 1.00 94.81 115 THR A CA 1
ATOM 913 C C . THR A 1 115 ? -3.574 -3.678 -5.092 1.00 94.81 115 THR A C 1
ATOM 915 O O . THR A 1 115 ? -4.636 -3.510 -5.683 1.00 94.81 115 THR A O 1
ATOM 918 N N . SER A 1 116 ? -2.648 -2.729 -4.961 1.00 94.88 116 SER A N 1
ATOM 919 C CA . SER A 1 116 ? -2.729 -1.431 -5.607 1.00 94.88 116 SER A CA 1
ATOM 920 C C . SER A 1 116 ? -2.321 -1.567 -7.072 1.00 94.88 116 SER A C 1
ATOM 922 O O . SER A 1 116 ? -3.156 -1.488 -7.967 1.00 94.88 116 SER A O 1
ATOM 924 N N . HIS A 1 117 ? -1.041 -1.811 -7.353 1.00 94.44 117 HIS A N 1
ATOM 925 C CA . HIS A 1 117 ? -0.557 -1.863 -8.731 1.00 94.44 117 HIS A CA 1
ATOM 926 C C . HIS A 1 117 ? 0.747 -2.642 -8.873 1.00 94.44 117 HIS A C 1
ATOM 928 O O . HIS A 1 117 ? 1.537 -2.766 -7.940 1.00 94.44 117 HIS A O 1
ATOM 934 N N . TYR A 1 118 ? 0.986 -3.136 -10.085 1.00 92.25 118 TYR A N 1
ATOM 935 C CA . TYR A 1 118 ? 2.215 -3.825 -10.463 1.00 92.25 118 TYR A CA 1
ATOM 936 C C . TYR A 1 118 ? 3.286 -2.853 -10.950 1.00 92.25 118 TYR A C 1
ATOM 938 O O . TYR A 1 118 ? 2.975 -1.816 -11.540 1.00 92.25 118 TYR A O 1
ATOM 946 N N . ASN A 1 119 ? 4.555 -3.243 -10.805 1.00 88.50 119 ASN A N 1
ATOM 947 C CA . ASN A 1 119 ? 5.636 -2.531 -11.475 1.00 88.50 119 ASN A CA 1
ATOM 948 C C . ASN A 1 119 ? 5.501 -2.655 -13.015 1.00 88.50 119 ASN A C 1
ATOM 950 O O . ASN A 1 119 ? 5.088 -3.697 -13.538 1.00 88.50 119 ASN A O 1
ATOM 954 N N . PRO A 1 120 ? 5.880 -1.629 -13.793 1.00 82.56 120 PRO A N 1
ATOM 955 C CA . PRO A 1 120 ? 5.685 -1.617 -15.234 1.00 82.56 120 PRO A CA 1
ATOM 956 C C . PRO A 1 120 ? 6.818 -2.381 -15.928 1.00 82.56 120 PRO A C 1
ATOM 958 O O . PRO A 1 120 ? 7.931 -1.880 -16.028 1.00 82.56 120 PRO A O 1
ATOM 961 N N . ILE A 1 121 ? 6.532 -3.570 -16.474 1.00 79.31 121 ILE A N 1
ATOM 962 C CA . ILE A 1 121 ? 7.525 -4.507 -17.060 1.00 79.31 121 ILE A CA 1
ATOM 963 C C . ILE A 1 121 ? 8.495 -3.840 -18.047 1.00 79.31 121 ILE A C 1
ATOM 965 O O . ILE A 1 121 ? 9.690 -4.126 -18.052 1.00 79.31 121 ILE A O 1
ATOM 969 N N . LYS A 1 122 ? 7.983 -2.947 -18.899 1.00 74.81 122 LYS A N 1
ATOM 970 C CA . LYS A 1 122 ? 8.752 -2.332 -19.994 1.00 74.81 122 LYS A CA 1
ATOM 971 C C . LYS A 1 122 ? 9.599 -1.132 -19.561 1.00 74.81 122 LYS A C 1
ATOM 973 O O . LYS A 1 122 ? 10.348 -0.602 -20.376 1.00 74.81 122 LYS A O 1
ATOM 978 N N . LYS A 1 123 ? 9.484 -0.685 -18.308 1.00 72.31 123 LYS A N 1
ATOM 979 C CA . LYS A 1 123 ? 10.175 0.501 -17.797 1.00 72.31 123 LYS A CA 1
ATOM 980 C C . LYS A 1 123 ? 11.206 0.077 -16.750 1.00 72.31 123 LYS A C 1
ATOM 982 O O . LYS A 1 123 ? 10.889 -0.197 -15.596 1.00 72.31 123 LYS A O 1
ATOM 987 N N . ILE A 1 124 ? 12.466 0.018 -17.183 1.00 80.62 124 ILE A N 1
ATOM 988 C CA . ILE A 1 124 ? 13.637 -0.182 -16.306 1.00 80.62 124 ILE A CA 1
ATOM 989 C C . ILE A 1 124 ? 14.124 1.127 -15.659 1.00 80.62 124 ILE A C 1
ATOM 991 O O . ILE A 1 124 ? 15.057 1.123 -14.852 1.00 80.62 124 ILE A O 1
ATOM 995 N N . VAL A 1 125 ? 13.509 2.247 -16.036 1.00 88.19 125 VAL A N 1
ATOM 996 C CA . VAL A 1 125 ? 13.689 3.562 -15.418 1.00 88.19 125 VAL A CA 1
ATOM 997 C C . VAL A 1 125 ? 12.598 3.782 -14.378 1.00 88.19 125 VAL A C 1
ATOM 999 O O . VAL A 1 125 ? 11.508 3.228 -14.510 1.00 88.19 125 VAL A O 1
ATOM 1002 N N . PHE A 1 126 ? 12.915 4.559 -13.343 1.00 89.19 126 PHE A N 1
ATOM 1003 C CA . PHE A 1 126 ? 11.924 4.970 -12.355 1.00 89.19 126 PHE A CA 1
ATOM 1004 C C . PHE A 1 126 ? 10.852 5.827 -13.010 1.00 89.19 126 PHE A C 1
ATOM 1006 O O . PHE A 1 126 ? 11.170 6.712 -13.803 1.00 89.19 126 PHE A O 1
ATOM 1013 N N . ASP A 1 127 ? 9.608 5.552 -12.651 1.00 91.38 127 ASP A N 1
ATOM 1014 C CA . ASP A 1 127 ? 8.448 6.283 -13.128 1.00 91.38 127 ASP A CA 1
ATOM 1015 C C . ASP A 1 127 ? 7.424 6.436 -12.008 1.00 91.38 127 ASP A C 1
ATOM 1017 O O . ASP A 1 127 ? 7.402 5.629 -11.074 1.00 91.38 127 ASP A O 1
ATOM 1021 N N . THR A 1 128 ? 6.586 7.461 -12.119 1.00 92.69 128 THR A N 1
ATOM 1022 C CA . THR A 1 128 ? 5.480 7.687 -11.193 1.00 92.69 128 THR A CA 1
ATOM 1023 C C . THR A 1 128 ? 4.290 6.835 -11.611 1.00 92.69 128 THR A C 1
ATOM 1025 O O . THR A 1 128 ? 3.845 6.876 -12.759 1.00 92.69 128 THR A O 1
ATOM 1028 N N . ILE A 1 129 ? 3.766 6.054 -10.674 1.00 93.31 129 ILE A N 1
ATOM 1029 C CA . ILE A 1 129 ? 2.652 5.140 -10.891 1.00 93.31 129 ILE A CA 1
ATOM 1030 C C . ILE A 1 129 ? 1.570 5.453 -9.877 1.00 93.31 129 ILE A C 1
ATOM 1032 O O . ILE A 1 129 ? 1.808 5.418 -8.671 1.00 93.31 129 ILE A O 1
ATOM 1036 N N . HIS A 1 130 ? 0.375 5.722 -10.386 1.00 94.19 130 HIS A N 1
ATOM 1037 C CA . HIS A 1 130 ? -0.811 5.930 -9.576 1.00 94.19 130 HIS A CA 1
ATOM 1038 C C . HIS A 1 130 ? -1.602 4.628 -9.506 1.00 94.19 130 HIS A C 1
ATOM 1040 O O . HIS A 1 130 ? -1.961 4.042 -10.531 1.00 94.19 130 HIS A O 1
ATOM 1046 N N . GLY A 1 131 ? -1.828 4.161 -8.285 1.00 94.00 131 GLY A N 1
ATOM 1047 C CA . GLY A 1 131 ? -2.684 3.026 -7.999 1.00 94.00 131 GLY A CA 1
ATOM 1048 C C . GLY A 1 131 ? -4.172 3.353 -8.147 1.00 94.00 131 GLY A C 1
ATOM 1049 O O . GLY A 1 131 ? -4.550 4.513 -8.320 1.00 94.00 131 GLY A O 1
ATOM 1050 N N . PRO A 1 132 ? -5.033 2.327 -8.060 1.00 95.56 132 PRO A N 1
ATOM 1051 C CA . PRO A 1 132 ? -6.469 2.511 -7.984 1.00 95.56 132 PRO A CA 1
ATOM 1052 C C . PRO A 1 132 ? -6.851 3.257 -6.706 1.00 95.56 132 PRO A C 1
ATOM 1054 O O . PRO A 1 132 ? -6.128 3.258 -5.705 1.00 95.56 132 PRO A O 1
ATOM 1057 N N . THR A 1 133 ? -8.030 3.861 -6.757 1.00 93.94 133 THR A N 1
ATOM 1058 C CA . THR A 1 133 ? -8.634 4.548 -5.625 1.00 93.94 133 THR A CA 1
ATOM 1059 C C . THR A 1 133 ? -9.487 3.584 -4.806 1.00 93.94 133 THR A C 1
ATOM 1061 O O . THR A 1 133 ? -10.380 2.926 -5.340 1.00 93.94 133 THR A O 1
ATOM 1064 N N . PHE A 1 134 ? -9.255 3.552 -3.499 1.00 91.12 134 PHE A N 1
ATOM 1065 C CA . PHE A 1 134 ? -10.074 2.852 -2.518 1.00 91.12 134 PHE A CA 1
ATOM 1066 C C . PHE A 1 134 ? -11.124 3.836 -1.990 1.00 91.12 134 PHE A C 1
ATOM 1068 O O . PHE A 1 134 ? -10.854 4.631 -1.091 1.00 91.12 134 PHE A O 1
ATOM 1075 N N . GLY A 1 135 ? -12.293 3.850 -2.636 1.00 89.38 135 GLY A N 1
ATOM 1076 C CA . GLY A 1 135 ? -13.403 4.750 -2.302 1.00 89.38 135 GLY A CA 1
ATOM 1077 C C . GLY A 1 135 ? -14.166 4.341 -1.036 1.00 89.38 135 GLY A C 1
ATOM 1078 O O . GLY A 1 135 ? -13.857 3.298 -0.466 1.00 89.38 135 GLY A O 1
ATOM 1079 N N . PRO A 1 136 ? -15.187 5.104 -0.613 1.00 84.31 136 PRO A N 1
ATOM 1080 C CA . PRO A 1 136 ? -15.837 4.951 0.698 1.00 84.31 136 PRO A CA 1
ATOM 1081 C C . PRO A 1 136 ? -16.573 3.612 0.890 1.00 84.31 136 PRO A C 1
ATOM 1083 O O . PRO A 1 136 ? -16.771 3.160 2.018 1.00 84.31 136 PRO A O 1
ATOM 1086 N N . ASP A 1 137 ? -16.942 2.954 -0.211 1.00 87.94 137 ASP A N 1
ATOM 1087 C CA . ASP A 1 137 ? -17.580 1.633 -0.213 1.00 87.94 137 ASP A CA 1
ATOM 1088 C C . ASP A 1 137 ? -16.572 0.471 -0.141 1.00 87.94 137 ASP A C 1
ATOM 1090 O O . ASP A 1 137 ? -16.969 -0.693 -0.102 1.00 87.94 137 ASP A O 1
ATOM 1094 N N . HIS A 1 138 ? -15.267 0.760 -0.152 1.00 90.38 138 HIS A N 1
ATOM 1095 C CA . HIS A 1 138 ? -14.229 -0.262 -0.084 1.00 90.38 138 HIS A CA 1
ATOM 1096 C C . HIS A 1 138 ? -14.176 -0.906 1.315 1.00 90.38 138 HIS A C 1
ATOM 1098 O O . HIS A 1 138 ? -14.327 -0.238 2.342 1.00 90.38 138 HIS A O 1
ATOM 1104 N N . ASP A 1 139 ? -13.930 -2.213 1.360 1.00 90.75 139 ASP A N 1
ATOM 1105 C CA . ASP A 1 139 ? -13.896 -3.022 2.589 1.00 90.75 139 ASP A CA 1
ATOM 1106 C C . ASP A 1 139 ? -12.788 -2.596 3.573 1.00 90.75 139 ASP A C 1
ATOM 1108 O O . ASP A 1 139 ? -12.908 -2.813 4.777 1.00 90.75 139 ASP A O 1
ATOM 1112 N N . ILE A 1 140 ? -11.737 -1.925 3.099 1.00 88.00 140 ILE A N 1
ATOM 1113 C CA . ILE A 1 140 ? -10.709 -1.315 3.955 1.00 88.00 140 ILE A CA 1
ATOM 1114 C C . ILE A 1 140 ? -11.324 -0.470 5.081 1.00 88.00 140 ILE A C 1
ATOM 1116 O O . ILE A 1 140 ? -10.890 -0.561 6.226 1.00 88.00 140 ILE A O 1
ATOM 1120 N N . TRP A 1 141 ? -12.398 0.270 4.795 1.00 86.69 141 TRP A N 1
ATOM 1121 C CA . TRP A 1 141 ? -13.052 1.153 5.759 1.00 86.69 141 TRP A CA 1
ATOM 1122 C C . TRP A 1 141 ? -13.903 0.409 6.789 1.00 86.69 141 TRP A C 1
ATOM 1124 O O . TRP A 1 141 ? -14.056 0.892 7.902 1.00 86.69 141 TRP A O 1
ATOM 1134 N N . SER A 1 142 ? -14.478 -0.756 6.452 1.00 86.94 142 SER A N 1
ATOM 1135 C CA . SER A 1 142 ? -15.174 -1.599 7.445 1.00 86.94 142 SER A CA 1
ATOM 1136 C C . SER A 1 142 ? -14.233 -2.323 8.390 1.00 86.94 142 SER A C 1
ATOM 1138 O O . SER A 1 142 ? -14.690 -2.812 9.413 1.00 86.94 142 SER A O 1
ATOM 1140 N N . ASN A 1 143 ? -12.956 -2.418 8.033 1.00 87.94 143 ASN A N 1
ATOM 1141 C CA . ASN A 1 143 ? -11.982 -3.230 8.744 1.00 87.94 143 ASN A CA 1
ATOM 1142 C C . ASN A 1 143 ? -10.953 -2.404 9.531 1.00 87.94 143 ASN A C 1
ATOM 1144 O O . ASN A 1 143 ? -10.064 -2.981 10.157 1.00 87.94 143 ASN A O 1
ATOM 1148 N N . LEU A 1 144 ? -11.058 -1.076 9.494 1.00 85.62 144 LEU A N 1
ATOM 1149 C CA . LEU A 1 144 ? -10.211 -0.159 10.251 1.00 85.62 144 LEU A CA 1
ATOM 1150 C C . LEU A 1 144 ? -10.813 0.110 11.633 1.00 85.62 144 LEU A C 1
ATOM 1152 O O . LEU A 1 144 ? -11.936 0.599 11.732 1.00 85.62 144 LEU A O 1
ATOM 1156 N N . ASP A 1 145 ? -10.033 -0.157 12.680 1.00 82.38 145 ASP A N 1
ATOM 1157 C CA . ASP A 1 145 ? -10.350 0.203 14.062 1.00 82.38 145 ASP A CA 1
ATOM 1158 C C . ASP A 1 145 ? -9.436 1.325 14.574 1.00 82.38 145 ASP A C 1
ATOM 1160 O O . ASP A 1 145 ? -8.367 1.605 14.029 1.00 82.38 145 ASP A O 1
ATOM 1164 N N . VAL A 1 146 ? -9.838 1.965 15.674 1.00 80.00 146 VAL A N 1
ATOM 1165 C CA . VAL A 1 146 ? -9.000 2.964 16.349 1.00 80.00 146 VAL A CA 1
ATOM 1166 C C . VAL A 1 146 ? -7.688 2.323 16.807 1.00 80.00 146 VAL A C 1
ATOM 1168 O O . VAL A 1 146 ? -7.684 1.356 17.567 1.00 80.00 146 VAL A O 1
ATOM 1171 N N . GLY A 1 147 ? -6.572 2.918 16.384 1.00 80.06 147 GLY A N 1
ATOM 1172 C CA . GLY A 1 147 ? -5.225 2.422 16.672 1.00 80.06 147 GLY A CA 1
ATOM 1173 C C . GLY A 1 147 ? -4.631 1.555 15.562 1.00 80.06 147 GLY A C 1
ATOM 1174 O O . GLY A 1 147 ? -3.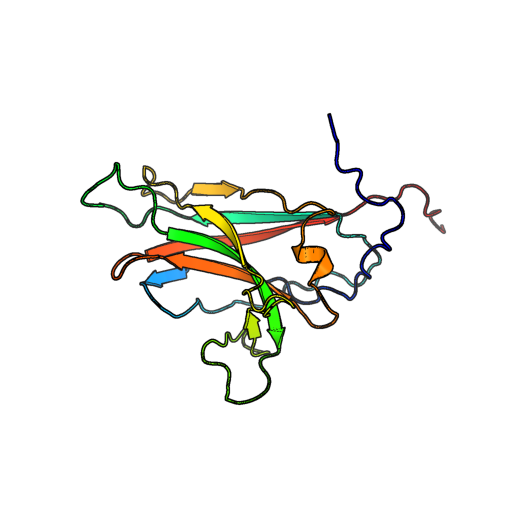436 1.260 15.617 1.00 80.06 147 GLY A O 1
ATOM 1175 N N . ASP A 1 148 ? -5.419 1.200 14.544 1.00 84.12 148 ASP A N 1
ATOM 1176 C CA . ASP A 1 148 ? -4.880 0.645 13.309 1.00 84.12 148 ASP A CA 1
ATOM 1177 C C . ASP A 1 148 ? -4.164 1.726 12.478 1.00 84.12 148 ASP A C 1
ATOM 1179 O O . ASP A 1 148 ? -4.309 2.937 12.677 1.00 84.12 148 ASP A O 1
ATOM 1183 N N . ALA A 1 149 ? -3.372 1.270 11.516 1.00 84.88 149 ALA A N 1
ATOM 1184 C CA . ALA A 1 149 ? -2.707 2.098 10.523 1.00 84.88 149 ALA A CA 1
ATOM 1185 C C . ALA A 1 149 ? -2.969 1.562 9.112 1.00 84.88 149 ALA A C 1
ATOM 1187 O O . ALA A 1 149 ? -3.260 0.381 8.925 1.00 84.88 149 ALA A O 1
ATOM 1188 N N . ILE A 1 150 ? -2.821 2.419 8.101 1.00 86.50 150 ILE A N 1
ATOM 1189 C CA . ILE A 1 150 ? -2.818 1.987 6.700 1.00 86.50 150 ILE A CA 1
ATOM 1190 C C . ILE A 1 150 ? -1.366 1.914 6.231 1.00 86.50 150 ILE A C 1
ATOM 1192 O O . ILE A 1 150 ? -0.648 2.914 6.211 1.00 86.50 150 ILE A O 1
ATOM 1196 N N . GLY A 1 151 ? -0.930 0.710 5.871 1.00 86.50 151 GLY A N 1
ATOM 1197 C CA . GLY A 1 151 ? 0.427 0.414 5.430 1.00 86.50 151 GLY A CA 1
ATOM 1198 C C . GLY A 1 151 ? 0.532 0.176 3.928 1.00 86.50 151 GLY A C 1
ATOM 1199 O O . GLY A 1 151 ? -0.427 -0.226 3.270 1.00 86.50 151 GLY A O 1
ATOM 1200 N N . VAL A 1 152 ? 1.741 0.365 3.398 1.00 86.94 152 VAL A N 1
ATOM 1201 C CA . VAL A 1 152 ? 2.099 0.030 2.014 1.00 86.94 152 VAL A CA 1
ATOM 1202 C C . VAL A 1 152 ? 3.095 -1.120 2.018 1.00 86.94 152 VAL A C 1
ATOM 1204 O O . VAL A 1 152 ? 4.143 -1.033 2.657 1.00 86.94 152 VAL A O 1
ATOM 1207 N N . LEU A 1 153 ? 2.805 -2.183 1.267 1.00 85.81 153 LEU A N 1
ATOM 1208 C CA . LEU A 1 153 ? 3.657 -3.363 1.160 1.00 85.81 153 LEU A CA 1
ATOM 1209 C C . LEU A 1 153 ? 4.214 -3.490 -0.264 1.00 85.81 153 LEU A C 1
ATOM 1211 O O . LEU A 1 153 ? 3.468 -3.680 -1.214 1.00 85.81 153 LEU A O 1
ATOM 1215 N N . GLY A 1 154 ? 5.534 -3.433 -0.439 1.00 86.75 154 GLY A N 1
ATOM 1216 C CA . GLY A 1 154 ? 6.191 -3.836 -1.686 1.00 86.75 154 GLY A CA 1
ATOM 1217 C C . GLY A 1 154 ? 6.347 -5.354 -1.743 1.00 86.75 154 GLY A C 1
ATOM 1218 O O . GLY A 1 154 ? 6.983 -5.933 -0.865 1.00 86.75 154 GLY A O 1
ATOM 1219 N N . CYS A 1 155 ? 5.815 -5.998 -2.773 1.00 86.75 155 CYS A N 1
ATOM 1220 C CA . CYS A 1 155 ? 5.640 -7.445 -2.868 1.00 86.75 155 CYS A CA 1
ATOM 1221 C C . CYS A 1 155 ? 6.324 -8.037 -4.106 1.00 86.75 155 CYS A C 1
ATOM 1223 O O . CYS A 1 155 ? 6.493 -7.375 -5.131 1.00 86.75 155 CYS A O 1
ATOM 1225 N N . ALA A 1 156 ? 6.737 -9.302 -4.006 1.00 87.12 156 ALA A N 1
ATOM 1226 C CA . ALA A 1 156 ? 7.312 -10.069 -5.107 1.00 87.12 156 ALA A CA 1
ATOM 1227 C C . ALA A 1 156 ? 6.979 -11.560 -4.953 1.00 87.12 156 ALA A C 1
ATOM 1229 O O . ALA A 1 156 ? 7.102 -12.107 -3.858 1.00 87.12 156 ALA A O 1
ATOM 1230 N N . LYS A 1 157 ? 6.572 -12.225 -6.041 1.00 83.00 157 LYS A N 1
ATOM 1231 C CA . LYS A 1 157 ? 6.056 -13.607 -5.980 1.00 83.00 157 LYS A CA 1
ATOM 1232 C C . LYS A 1 157 ? 7.143 -14.679 -5.924 1.00 83.00 157 LYS A C 1
ATOM 1234 O O . LYS A 1 157 ? 6.989 -15.662 -5.208 1.00 83.00 157 LYS A O 1
ATOM 1239 N N . PHE A 1 158 ? 8.189 -14.541 -6.734 1.00 79.00 158 PHE A N 1
ATOM 1240 C CA . PHE A 1 158 ? 9.162 -15.613 -6.952 1.00 79.00 158 PHE A CA 1
ATOM 1241 C C . PHE A 1 158 ? 10.521 -15.280 -6.355 1.00 79.00 158 PHE A C 1
ATOM 1243 O O . PHE A 1 158 ? 10.932 -14.121 -6.449 1.00 79.00 158 PHE A O 1
ATOM 1250 N N . PRO A 1 159 ? 11.266 -16.283 -5.855 1.00 69.56 159 PRO A N 1
ATOM 1251 C CA . PRO A 1 159 ? 12.651 -16.096 -5.451 1.00 69.56 159 PRO A CA 1
ATOM 1252 C C . PRO A 1 159 ? 13.433 -15.365 -6.546 1.00 69.56 159 PRO A C 1
ATOM 1254 O O . PRO A 1 159 ? 13.226 -15.616 -7.734 1.00 69.56 159 PRO A O 1
ATOM 1257 N N . MET A 1 160 ? 14.303 -14.433 -6.151 1.00 75.00 160 MET A N 1
ATOM 1258 C CA . MET A 1 160 ? 15.053 -13.524 -7.040 1.00 75.00 160 MET A CA 1
ATOM 1259 C C . MET A 1 160 ? 14.251 -12.384 -7.687 1.00 75.00 160 MET A C 1
ATOM 1261 O O . MET A 1 160 ? 14.858 -11.504 -8.307 1.00 75.00 160 MET A O 1
ATOM 1265 N N . TRP A 1 161 ? 12.927 -12.330 -7.518 1.00 78.44 161 TRP A N 1
ATOM 1266 C CA . TRP A 1 161 ? 12.169 -11.134 -7.875 1.00 78.44 161 TRP A CA 1
ATOM 1267 C C . TRP A 1 161 ? 12.288 -10.054 -6.818 1.00 78.44 161 TRP A C 1
ATOM 1269 O O . TRP A 1 161 ? 12.360 -10.345 -5.622 1.00 78.44 161 TRP A O 1
ATOM 1279 N N . LYS A 1 162 ? 12.308 -8.804 -7.285 1.00 84.38 162 LYS A N 1
ATOM 1280 C CA . LYS A 1 162 ? 12.424 -7.617 -6.457 1.00 84.38 162 LYS A CA 1
ATOM 1281 C C . LYS A 1 162 ? 11.313 -6.616 -6.735 1.00 84.38 162 LYS A C 1
ATOM 1283 O O . LYS A 1 162 ? 11.049 -6.268 -7.887 1.00 84.38 162 LYS A O 1
ATOM 1288 N N . CYS A 1 163 ? 10.717 -6.104 -5.663 1.00 86.12 163 CYS A N 1
ATOM 1289 C CA . CYS A 1 163 ? 9.964 -4.857 -5.726 1.00 86.12 163 CYS A CA 1
ATOM 1290 C C . CYS A 1 163 ? 10.941 -3.700 -5.514 1.00 86.12 163 CYS A C 1
ATOM 1292 O O . CYS A 1 163 ? 11.618 -3.654 -4.482 1.00 86.12 163 CYS A O 1
ATOM 1294 N N . ILE A 1 164 ? 11.066 -2.818 -6.508 1.00 86.75 164 ILE A N 1
ATOM 1295 C CA . ILE A 1 164 ? 12.018 -1.703 -6.491 1.00 86.75 164 ILE A CA 1
ATOM 1296 C C . ILE A 1 164 ? 11.239 -0.395 -6.542 1.00 86.75 164 ILE A C 1
ATOM 1298 O O . ILE A 1 164 ? 10.629 -0.078 -7.563 1.00 86.75 164 ILE A O 1
ATOM 1302 N N . GLY A 1 165 ? 11.303 0.376 -5.458 1.00 86.75 165 GLY A N 1
ATOM 1303 C CA . GLY A 1 165 ? 10.680 1.689 -5.361 1.00 86.75 165 GLY A CA 1
ATOM 1304 C C . GLY A 1 165 ? 11.631 2.715 -4.761 1.00 86.75 165 GLY A C 1
ATOM 1305 O O . GLY A 1 165 ? 12.408 2.428 -3.856 1.00 86.75 165 GLY A O 1
ATOM 1306 N N . LYS A 1 166 ? 11.595 3.923 -5.308 1.00 84.25 166 LYS A N 1
ATOM 1307 C CA . LYS A 1 166 ? 12.266 5.100 -4.772 1.00 84.25 166 LYS A CA 1
ATOM 1308 C C . LYS A 1 166 ? 11.383 5.814 -3.758 1.00 84.25 166 LYS A C 1
ATOM 1310 O O . LYS A 1 166 ? 11.906 6.326 -2.781 1.00 84.25 166 LYS A O 1
ATOM 1315 N N . GLU A 1 167 ? 10.077 5.842 -3.989 1.00 84.00 167 GLU A N 1
ATOM 1316 C CA . GLU A 1 167 ? 9.127 6.543 -3.131 1.00 84.00 167 GLU A CA 1
ATOM 1317 C C . GLU A 1 167 ? 7.775 5.832 -3.150 1.00 84.00 167 GLU A C 1
ATOM 1319 O O . GLU A 1 167 ? 7.406 5.236 -4.167 1.00 84.00 167 GLU A O 1
ATOM 1324 N N . ALA A 1 168 ? 7.055 5.881 -2.033 1.00 83.94 168 ALA A N 1
ATOM 1325 C CA . ALA A 1 168 ? 5.656 5.492 -1.946 1.00 83.94 168 ALA A CA 1
ATOM 1326 C C . ALA A 1 168 ? 4.910 6.472 -1.034 1.00 83.94 168 ALA A C 1
ATOM 1328 O O . ALA A 1 168 ? 5.319 6.685 0.111 1.00 83.94 168 ALA A O 1
ATOM 1329 N N . THR A 1 169 ? 3.821 7.027 -1.557 1.00 84.25 169 THR A N 1
ATOM 1330 C CA . THR A 1 169 ? 2.982 8.034 -0.910 1.00 84.25 169 THR A CA 1
ATOM 1331 C C . THR A 1 169 ? 1.543 7.554 -0.928 1.00 84.25 169 THR A C 1
ATOM 1333 O O . THR A 1 169 ? 0.993 7.262 -1.990 1.00 84.25 169 THR A O 1
ATOM 1336 N N . LEU A 1 170 ? 0.945 7.449 0.254 1.00 82.31 170 LEU A N 1
ATOM 1337 C CA . LEU A 1 170 ? -0.483 7.218 0.392 1.00 82.31 170 LEU A CA 1
ATOM 1338 C C . LEU A 1 170 ? -1.173 8.581 0.441 1.00 82.31 170 LEU A C 1
ATOM 1340 O O . LEU A 1 170 ? -0.952 9.355 1.370 1.00 82.31 170 LEU A O 1
ATOM 1344 N N . ASP A 1 171 ? -1.960 8.868 -0.585 1.00 82.88 171 ASP A N 1
ATOM 1345 C CA . ASP A 1 171 ? -2.688 10.118 -0.746 1.00 82.88 171 ASP A CA 1
ATOM 1346 C C . ASP A 1 171 ? -4.147 9.937 -0.297 1.00 82.88 171 ASP A C 1
ATOM 1348 O O . ASP A 1 171 ? -4.718 8.847 -0.420 1.00 82.88 171 ASP A O 1
ATOM 1352 N N . PHE A 1 172 ? -4.749 11.017 0.203 1.00 81.62 172 PHE A N 1
ATOM 1353 C CA . PHE A 1 172 ? -6.090 11.042 0.786 1.00 81.62 172 PHE A CA 1
ATOM 1354 C C . PHE A 1 172 ? -6.922 12.137 0.117 1.00 81.62 172 PHE A C 1
ATOM 1356 O O . PHE A 1 172 ? -6.418 13.223 -0.168 1.00 81.62 172 PHE A O 1
ATOM 1363 N N . SER A 1 173 ? -8.206 11.867 -0.116 1.00 80.25 173 SER A N 1
ATOM 1364 C CA . SER A 1 173 ? -9.193 12.905 -0.418 1.00 80.25 173 SER A CA 1
ATOM 1365 C C . SER A 1 173 ? -10.193 13.011 0.719 1.00 80.25 173 SER A C 1
ATOM 1367 O O . SER A 1 173 ? -10.716 11.997 1.182 1.00 80.25 173 SER A O 1
ATOM 1369 N N . GLU A 1 174 ? -10.504 14.235 1.118 1.00 77.19 174 GLU A N 1
ATOM 1370 C CA . GLU A 1 174 ? -11.454 14.534 2.185 1.00 77.19 174 GLU A CA 1
ATOM 1371 C C . GLU A 1 174 ? -12.763 15.083 1.610 1.00 77.19 174 GLU A C 1
ATOM 1373 O O . GLU A 1 174 ? -12.774 15.761 0.578 1.00 77.19 174 GLU A O 1
ATOM 1378 N N . PHE A 1 175 ? -13.882 14.810 2.284 1.00 65.00 175 PHE A N 1
ATOM 1379 C CA . PHE A 1 175 ? -15.125 15.515 1.993 1.00 65.00 175 PHE A CA 1
ATOM 1380 C C . PHE A 1 175 ? -15.001 16.971 2.425 1.00 65.00 175 PHE A C 1
ATOM 1382 O O . PHE A 1 175 ? -14.922 17.274 3.615 1.00 65.00 175 PHE A O 1
ATOM 1389 N N . PHE A 1 176 ? -15.101 17.872 1.456 1.00 57.62 176 PHE A N 1
ATOM 1390 C CA . PHE A 1 176 ? -15.380 19.270 1.732 1.00 57.62 176 PHE A CA 1
ATOM 1391 C C . PHE A 1 176 ? -16.859 19.426 2.111 1.00 57.62 176 PHE A C 1
ATOM 1393 O O . PHE A 1 176 ? -17.740 19.197 1.279 1.00 57.62 176 PHE A O 1
ATOM 1400 N N . ASP A 1 177 ? -17.136 19.805 3.360 1.00 56.28 177 ASP A N 1
ATOM 1401 C CA . ASP A 1 177 ? -18.475 20.207 3.795 1.00 56.28 177 ASP A CA 1
ATOM 1402 C C . ASP A 1 177 ? -18.575 21.745 3.779 1.00 56.28 177 ASP A C 1
ATOM 1404 O O . ASP A 1 177 ? -18.004 22.405 4.648 1.00 56.28 177 ASP A O 1
ATOM 1408 N N . PRO A 1 178 ? -19.274 22.355 2.803 1.00 55.66 178 PRO A N 1
ATOM 1409 C CA . PRO A 1 178 ? -19.401 23.809 2.723 1.00 55.66 178 PRO A CA 1
ATOM 1410 C C . PRO A 1 178 ? -20.308 24.413 3.809 1.00 55.66 178 PRO A C 1
ATOM 1412 O O . PRO A 1 178 ? -20.494 25.628 3.821 1.00 55.66 178 PRO A O 1
ATOM 1415 N N . THR A 1 179 ? -20.930 23.605 4.678 1.00 54.56 179 THR A N 1
ATOM 1416 C CA . THR A 1 179 ? -21.963 24.083 5.612 1.00 54.56 179 THR A CA 1
ATOM 1417 C C . THR A 1 179 ? -21.448 24.512 6.984 1.00 54.56 179 THR A C 1
ATOM 1419 O O . THR A 1 179 ? -22.229 25.056 7.765 1.00 54.56 179 THR A O 1
ATOM 1422 N N . THR A 1 180 ? -20.157 24.349 7.287 1.00 50.78 180 THR A N 1
ATOM 1423 C CA . THR A 1 180 ? -19.556 24.876 8.521 1.00 50.78 180 THR A CA 1
ATOM 1424 C C . THR A 1 180 ? -19.514 26.408 8.454 1.00 50.78 180 THR A C 1
ATOM 1426 O O . THR A 1 180 ? -18.766 26.957 7.641 1.00 50.78 180 THR A O 1
ATOM 1429 N N . PRO A 1 181 ? -20.289 27.143 9.276 1.00 46.56 181 PRO A N 1
ATOM 1430 C CA . PRO A 1 181 ? -20.203 28.592 9.286 1.00 46.56 181 PRO A CA 1
ATOM 1431 C C . PRO A 1 181 ? -18.837 28.995 9.843 1.00 46.56 181 PRO A C 1
ATOM 1433 O O . PRO A 1 181 ? -18.454 28.589 10.940 1.00 46.56 181 PRO A O 1
ATOM 1436 N N . SER A 1 182 ? -18.101 29.807 9.088 1.00 45.06 182 SER A N 1
ATOM 1437 C CA . SER A 1 182 ? -16.895 30.473 9.568 1.00 45.06 182 SER A CA 1
ATOM 1438 C C . SER A 1 182 ? -17.274 31.383 10.737 1.00 45.06 182 SER A C 1
ATOM 1440 O O . SER A 1 182 ? -17.884 32.435 10.532 1.00 45.06 182 SER A O 1
ATOM 1442 N N . HIS A 1 183 ? -16.942 30.983 11.962 1.00 47.84 183 HIS A N 1
ATOM 1443 C CA . HIS A 1 183 ? -16.954 31.900 13.094 1.00 47.84 183 HIS A CA 1
ATOM 1444 C C . HIS A 1 183 ? -15.788 32.882 12.909 1.00 47.84 183 HIS A C 1
ATOM 1446 O O . HIS A 1 183 ? -14.640 32.555 13.206 1.00 47.84 183 HIS A O 1
ATOM 1452 N N . HIS A 1 184 ? -16.103 34.043 12.332 1.00 42.97 184 HIS A N 1
ATOM 1453 C CA . HIS A 1 184 ? -15.290 35.256 12.390 1.00 42.97 184 HIS A CA 1
ATOM 1454 C C . HIS A 1 184 ? -15.541 36.003 13.700 1.00 42.97 184 HIS A C 1
ATOM 1456 O O . HIS A 1 184 ? -16.704 35.985 14.169 1.00 42.97 184 HIS A O 1
#

Foldseek 3Di:
DDDPPDDPPDDFDQLLQAQFDWKDAWDKDFDDDDDDATEDGDGSDRDRWRWFKKKKKFFFAFPDDDPDLVPDFQKFKKKAKKAFDPDDPAPYWDDNPPTIIDQDQDPVRHGRIGTFTGHDSVGRHTDMDIGDMQGPPHCNVVRGDRRIHIDMGIGGDDGPGMTTTRIMGMDTDTDDDPPPDPPD